Protein AF-A0A7S4VD48-F1 (afdb_monom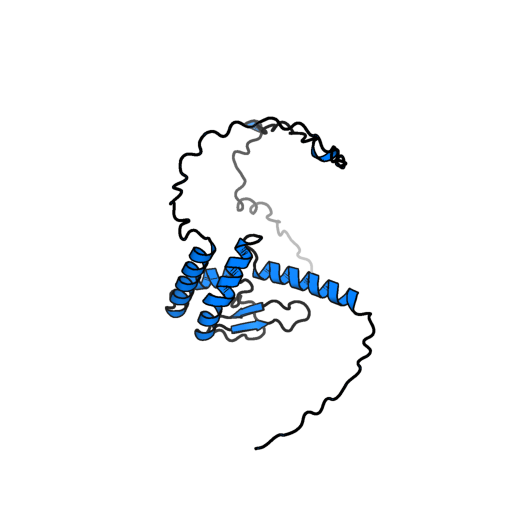er)

Structure (mmCIF, N/CA/C/O backbone):
data_AF-A0A7S4VD48-F1
#
_entry.id   AF-A0A7S4VD48-F1
#
loop_
_atom_site.group_PDB
_atom_site.id
_atom_site.type_symbol
_atom_site.label_atom_id
_atom_site.label_alt_id
_atom_site.label_comp_id
_atom_site.label_asym_id
_atom_site.label_entity_id
_atom_site.label_seq_id
_atom_site.pdbx_PDB_ins_code
_atom_site.Cartn_x
_atom_site.Cartn_y
_atom_site.Cartn_z
_atom_site.occupancy
_atom_site.B_iso_or_equiv
_atom_site.auth_seq_id
_atom_site.auth_comp_id
_atom_site.auth_asym_id
_atom_site.auth_atom_id
_atom_site.pdbx_PDB_model_num
ATOM 1 N N . MET A 1 1 ? -4.599 -50.769 7.761 1.00 50.59 1 MET A N 1
ATOM 2 C CA . MET A 1 1 ? -3.383 -51.479 7.324 1.00 50.59 1 MET A CA 1
ATOM 3 C C . MET A 1 1 ? -2.818 -50.750 6.126 1.00 50.59 1 MET A C 1
ATOM 5 O O . MET A 1 1 ? -3.464 -50.753 5.088 1.00 50.59 1 MET A O 1
ATOM 9 N N . SER A 1 2 ? -1.729 -50.017 6.352 1.00 61.91 2 SER A N 1
ATOM 10 C CA . SER A 1 2 ? -0.538 -49.921 5.498 1.00 61.91 2 SER A CA 1
ATOM 11 C C . SER A 1 2 ? 0.304 -48.762 6.023 1.00 61.91 2 SER A C 1
ATOM 13 O O . SER A 1 2 ? 0.138 -47.608 5.636 1.00 61.91 2 SER A O 1
ATOM 15 N N . GLU A 1 3 ? 1.134 -49.125 6.997 1.00 61.47 3 GLU A N 1
ATOM 16 C CA . GLU A 1 3 ? 2.333 -48.425 7.446 1.00 61.47 3 GLU A CA 1
ATOM 17 C C . GLU A 1 3 ? 3.337 -48.355 6.292 1.00 61.47 3 GLU A C 1
ATOM 19 O O . GLU A 1 3 ? 3.591 -49.383 5.665 1.00 61.47 3 GLU A O 1
ATOM 24 N N . VAL A 1 4 ? 3.939 -47.188 6.036 1.00 63.19 4 VAL A N 1
ATOM 25 C CA . VAL A 1 4 ? 5.219 -47.113 5.313 1.00 63.19 4 VAL A CA 1
ATOM 26 C C . VAL A 1 4 ? 6.062 -45.945 5.848 1.00 63.19 4 VAL A C 1
ATOM 28 O O . VAL A 1 4 ? 5.870 -44.791 5.478 1.00 63.19 4 VAL A O 1
ATOM 31 N N . SER A 1 5 ? 6.970 -46.317 6.749 1.00 66.75 5 SER A N 1
ATOM 32 C CA . SER A 1 5 ? 8.404 -45.988 6.779 1.00 66.75 5 SER A CA 1
ATOM 33 C C . SER A 1 5 ? 8.858 -44.524 6.788 1.00 66.75 5 SER A C 1
ATOM 35 O O . SER A 1 5 ? 9.031 -43.884 5.752 1.00 66.75 5 SER A O 1
ATOM 37 N N . GLU A 1 6 ? 9.219 -44.082 7.992 1.00 56.75 6 GLU A N 1
ATOM 38 C CA . GLU A 1 6 ? 10.157 -42.996 8.270 1.00 56.75 6 GLU A CA 1
ATOM 39 C C . GLU A 1 6 ? 11.574 -43.362 7.792 1.00 56.75 6 GLU A C 1
ATOM 41 O O . GLU A 1 6 ? 12.091 -44.440 8.086 1.00 56.75 6 GLU A O 1
ATOM 46 N N . ALA A 1 7 ? 12.220 -42.443 7.074 1.00 64.50 7 ALA A N 1
ATOM 47 C CA . ALA A 1 7 ? 13.654 -42.464 6.815 1.00 64.50 7 ALA A CA 1
ATOM 48 C C . ALA A 1 7 ? 14.222 -41.089 7.186 1.00 64.50 7 ALA A C 1
ATOM 50 O O . ALA A 1 7 ? 14.152 -40.136 6.408 1.00 64.50 7 ALA A O 1
ATOM 51 N N . GLU A 1 8 ? 14.757 -40.985 8.402 1.00 60.78 8 GLU A N 1
ATOM 52 C CA . GLU A 1 8 ? 15.534 -39.832 8.848 1.00 60.78 8 GLU A CA 1
ATOM 53 C C . GLU A 1 8 ? 16.942 -39.895 8.243 1.00 60.78 8 GLU A C 1
ATOM 55 O O . GLU A 1 8 ? 17.764 -40.738 8.603 1.00 60.78 8 GLU A O 1
ATOM 60 N N . VAL A 1 9 ? 17.238 -38.980 7.319 1.00 66.69 9 VAL A N 1
ATOM 61 C CA . VAL A 1 9 ? 18.605 -38.706 6.862 1.00 66.69 9 VAL A CA 1
ATOM 62 C C . VAL A 1 9 ? 19.098 -37.464 7.597 1.00 66.69 9 VAL A C 1
ATOM 64 O O . VAL A 1 9 ? 18.789 -36.328 7.240 1.00 66.69 9 VAL A O 1
ATOM 67 N N . SER A 1 10 ? 19.868 -37.715 8.653 1.00 56.53 10 SER A N 1
ATOM 68 C CA . SER A 1 10 ? 20.672 -36.734 9.380 1.00 56.53 10 SER A CA 1
ATOM 69 C C . SER A 1 10 ? 21.772 -36.186 8.462 1.00 56.53 10 SER A C 1
ATOM 71 O O . SER A 1 10 ? 22.761 -36.861 8.177 1.00 56.53 10 SER A O 1
ATOM 73 N N . SER A 1 11 ? 21.582 -34.961 7.966 1.00 66.56 11 SER A N 1
ATOM 74 C CA . SER A 1 11 ? 22.582 -34.216 7.197 1.00 66.56 11 SER A CA 1
ATOM 75 C C . SER A 1 11 ? 23.188 -33.127 8.076 1.00 66.56 11 SER A C 1
ATOM 77 O O . SER A 1 11 ? 22.637 -32.036 8.213 1.00 66.56 11 SER A O 1
ATOM 79 N N . VAL A 1 12 ? 24.350 -33.431 8.649 1.00 59.53 12 VAL A N 1
ATOM 80 C CA . VAL A 1 12 ? 25.233 -32.477 9.328 1.00 59.53 12 VAL A CA 1
ATOM 81 C C . VAL A 1 12 ? 25.722 -31.443 8.307 1.00 59.53 12 VAL A C 1
ATOM 83 O O . VAL A 1 12 ? 26.415 -31.792 7.354 1.00 59.53 12 VAL A O 1
ATOM 86 N N . GLN A 1 13 ? 25.354 -30.172 8.489 1.00 56.59 13 GLN A N 1
ATOM 87 C CA . GLN A 1 13 ? 25.915 -29.049 7.734 1.00 56.59 13 GLN A CA 1
ATOM 88 C C . GLN A 1 13 ? 26.682 -28.120 8.674 1.00 56.59 13 GLN A C 1
ATOM 90 O O . GLN A 1 13 ? 26.102 -27.335 9.419 1.00 56.59 13 GLN A O 1
ATOM 95 N N . ASP A 1 14 ? 28.005 -28.228 8.590 1.00 51.53 14 ASP A N 1
ATOM 96 C CA . ASP A 1 14 ? 28.978 -27.260 9.083 1.00 51.53 14 ASP A CA 1
ATOM 97 C C . ASP A 1 14 ? 28.864 -25.984 8.225 1.00 51.53 14 ASP A C 1
ATOM 99 O O . ASP A 1 14 ? 29.222 -25.985 7.043 1.00 51.53 14 ASP A O 1
ATOM 103 N N . SER A 1 15 ? 28.303 -24.899 8.773 1.00 55.69 15 SER A N 1
ATOM 104 C CA . SER A 1 15 ? 28.172 -23.617 8.067 1.00 55.69 15 SER A CA 1
ATOM 105 C C . SER A 1 15 ? 29.068 -22.556 8.697 1.00 55.69 15 SER A C 1
ATOM 107 O O . SER A 1 15 ? 28.753 -21.970 9.732 1.00 55.69 15 SER A O 1
ATOM 109 N N . SER A 1 16 ? 30.184 -22.299 8.023 1.00 49.72 16 SER A N 1
ATOM 110 C CA . SER A 1 16 ? 31.162 -21.254 8.311 1.00 49.72 16 SER A CA 1
ATOM 111 C C . SER A 1 16 ? 30.538 -19.850 8.362 1.00 49.72 16 SER A C 1
ATOM 113 O O . SER A 1 16 ? 30.078 -19.309 7.350 1.00 49.72 16 SER A O 1
ATOM 115 N N . ASP A 1 17 ? 30.592 -19.255 9.551 1.00 53.91 17 ASP A N 1
ATOM 116 C CA . ASP A 1 17 ? 30.110 -17.927 9.929 1.00 53.91 17 ASP A CA 1
ATOM 117 C C . ASP A 1 17 ? 31.028 -16.803 9.405 1.00 53.91 17 ASP A C 1
ATOM 119 O O . ASP A 1 17 ? 31.933 -16.317 10.078 1.00 53.91 17 ASP A O 1
ATOM 123 N N . THR A 1 18 ? 30.829 -16.405 8.145 1.00 51.56 18 THR A N 1
ATOM 124 C CA . THR A 1 18 ? 31.425 -15.178 7.563 1.00 51.56 18 THR A CA 1
ATOM 125 C C . THR A 1 18 ? 30.395 -14.321 6.805 1.00 51.56 18 THR A C 1
ATOM 127 O O . THR A 1 18 ? 30.735 -13.352 6.120 1.00 51.56 18 THR A O 1
ATOM 130 N N . GLY A 1 19 ? 29.100 -14.645 6.934 1.00 50.84 19 GLY A N 1
ATOM 131 C CA . GLY A 1 19 ? 28.002 -14.037 6.169 1.00 50.84 19 GLY A CA 1
ATOM 132 C C . GLY A 1 19 ? 27.475 -12.693 6.694 1.00 50.84 19 GLY A C 1
ATOM 133 O O . GLY A 1 19 ? 26.856 -11.940 5.931 1.00 50.84 19 GLY A O 1
ATOM 134 N N . GLY A 1 20 ? 27.748 -12.344 7.957 1.00 53.47 20 GLY A N 1
ATOM 135 C CA . GLY A 1 20 ? 27.044 -11.263 8.665 1.00 53.47 20 GLY A CA 1
ATOM 136 C C . GLY A 1 20 ? 27.120 -9.879 8.003 1.00 53.47 20 GLY A C 1
ATOM 137 O O . GLY A 1 20 ? 26.128 -9.151 7.942 1.00 53.47 20 GLY A O 1
ATOM 138 N N . VAL A 1 21 ? 28.262 -9.518 7.408 1.00 55.50 21 VAL A N 1
ATOM 139 C CA . VAL A 1 21 ? 28.476 -8.151 6.886 1.00 55.50 21 VAL A CA 1
ATOM 140 C C . VAL A 1 21 ? 27.761 -7.907 5.546 1.00 55.50 21 VAL A C 1
ATOM 142 O O . VAL A 1 21 ? 27.268 -6.804 5.281 1.00 55.50 21 VAL A O 1
ATOM 145 N N . LYS A 1 22 ? 27.651 -8.926 4.679 1.00 57.94 22 LYS A N 1
ATOM 146 C CA . LYS A 1 22 ? 26.904 -8.805 3.408 1.00 57.94 22 LYS A CA 1
ATOM 147 C C . LYS A 1 22 ? 25.394 -8.827 3.638 1.00 57.94 22 LYS A C 1
ATOM 149 O O . LYS A 1 22 ? 24.654 -8.201 2.875 1.00 57.94 22 LYS A O 1
ATOM 154 N N . GLU A 1 23 ? 24.936 -9.510 4.676 1.00 60.88 23 GLU A N 1
ATOM 155 C CA . GLU A 1 23 ? 23.521 -9.606 5.019 1.00 60.88 23 GLU A CA 1
ATOM 156 C C . GLU A 1 23 ? 22.986 -8.307 5.641 1.00 60.88 23 GLU A C 1
ATOM 158 O O . GLU A 1 23 ? 21.911 -7.828 5.266 1.00 60.88 23 GLU A O 1
ATOM 163 N N . GLU A 1 24 ? 23.782 -7.627 6.469 1.00 63.91 24 GLU A N 1
ATOM 164 C CA . GLU A 1 24 ? 23.387 -6.349 7.070 1.00 63.91 24 GLU A CA 1
ATOM 165 C C . GLU A 1 24 ? 23.169 -5.233 6.024 1.00 63.91 24 GLU A C 1
ATOM 167 O O . GLU A 1 24 ? 22.218 -4.449 6.108 1.00 63.91 24 GLU A O 1
ATOM 172 N N . ARG A 1 25 ? 23.990 -5.184 4.964 1.00 65.94 25 ARG A N 1
ATOM 173 C CA . ARG A 1 25 ? 23.794 -4.230 3.851 1.00 65.94 25 ARG A CA 1
ATOM 174 C C . ARG A 1 25 ? 22.516 -4.523 3.058 1.00 65.94 25 ARG A C 1
ATOM 176 O O . ARG A 1 25 ? 21.799 -3.593 2.681 1.00 65.94 25 ARG A O 1
ATOM 183 N N . LYS A 1 26 ? 22.192 -5.803 2.842 1.00 64.62 26 LYS A N 1
ATOM 184 C CA . LYS A 1 26 ? 20.954 -6.224 2.162 1.00 64.62 26 LYS A CA 1
ATOM 185 C C . LYS A 1 26 ? 19.712 -5.877 2.987 1.00 64.62 26 LYS A C 1
ATOM 187 O O . LYS A 1 26 ? 18.725 -5.400 2.425 1.00 64.62 26 LYS A O 1
ATOM 192 N N . THR A 1 27 ? 19.757 -6.042 4.311 1.00 66.56 27 THR A N 1
ATOM 193 C CA . THR A 1 27 ? 18.614 -5.721 5.185 1.00 66.56 27 THR A CA 1
ATOM 194 C C . THR A 1 27 ? 18.355 -4.218 5.293 1.00 66.56 27 THR A C 1
ATOM 196 O O . THR A 1 27 ? 17.194 -3.808 5.242 1.00 66.56 27 THR A O 1
ATOM 199 N N . LYS A 1 28 ? 19.396 -3.373 5.364 1.00 72.31 28 LYS A N 1
ATOM 200 C CA . LYS A 1 28 ? 19.244 -1.902 5.331 1.00 72.31 28 LYS A CA 1
ATOM 201 C C . LYS A 1 28 ? 18.586 -1.436 4.030 1.00 72.31 28 LYS A C 1
ATOM 203 O O . LYS A 1 28 ? 17.634 -0.657 4.068 1.00 72.31 28 LYS A O 1
ATOM 208 N N . LYS A 1 29 ? 19.019 -1.984 2.891 1.00 63.97 29 LYS A N 1
ATOM 209 C CA . LYS A 1 29 ? 18.430 -1.683 1.578 1.00 63.97 29 LYS A CA 1
ATOM 210 C C . LYS A 1 29 ? 16.975 -2.152 1.467 1.00 63.97 29 LYS A C 1
ATOM 212 O O . LYS A 1 29 ? 16.131 -1.402 0.987 1.00 63.97 29 LYS A O 1
ATOM 217 N N . ARG A 1 30 ? 16.655 -3.346 1.977 1.00 62.25 30 ARG A N 1
ATOM 218 C CA . ARG A 1 30 ? 15.275 -3.856 2.037 1.00 62.25 30 ARG A CA 1
ATOM 219 C C . ARG A 1 30 ? 14.368 -2.952 2.873 1.00 62.25 30 ARG A C 1
ATOM 221 O O . ARG A 1 30 ? 13.293 -2.595 2.409 1.00 62.25 30 ARG A O 1
ATOM 228 N N . LYS A 1 31 ? 14.821 -2.521 4.055 1.00 67.25 31 LYS A N 1
ATOM 229 C CA . LYS A 1 31 ? 14.077 -1.579 4.912 1.00 67.25 31 LYS A CA 1
ATOM 230 C C . LYS A 1 31 ? 13.838 -0.238 4.213 1.00 67.25 31 LYS A C 1
ATOM 232 O O . LYS A 1 31 ? 12.749 0.319 4.331 1.00 67.25 31 LYS A O 1
ATOM 237 N N . TRP A 1 32 ? 14.816 0.263 3.457 1.00 70.06 32 TRP A N 1
ATOM 238 C CA . TRP A 1 32 ? 14.659 1.483 2.661 1.00 70.06 32 TRP A CA 1
ATOM 239 C C . TRP A 1 32 ? 13.631 1.317 1.528 1.00 70.06 32 TRP A C 1
ATOM 241 O O . TRP A 1 32 ? 12.748 2.160 1.381 1.00 70.06 32 TRP A O 1
ATOM 251 N N . LEU A 1 33 ? 13.658 0.201 0.794 1.00 56.12 33 LEU A N 1
ATOM 252 C CA . LEU A 1 33 ? 12.674 -0.100 -0.257 1.00 56.12 33 LEU A CA 1
ATOM 253 C C . LEU A 1 33 ? 11.263 -0.322 0.306 1.00 56.12 33 LEU A C 1
ATOM 255 O O . LEU A 1 33 ? 10.289 0.196 -0.234 1.00 56.12 33 LEU A O 1
ATOM 259 N N . GLU A 1 34 ? 11.135 -1.015 1.437 1.00 62.97 34 GLU A N 1
ATOM 260 C CA . GLU A 1 34 ? 9.858 -1.138 2.150 1.00 62.97 34 GLU A CA 1
ATOM 261 C C . GLU A 1 34 ? 9.351 0.236 2.606 1.00 62.97 34 GLU A C 1
ATOM 263 O O . GLU A 1 34 ? 8.147 0.493 2.572 1.00 62.97 34 GLU A O 1
ATOM 268 N N . SER A 1 35 ? 10.252 1.157 2.969 1.00 63.41 35 SER A N 1
ATOM 269 C CA . SER A 1 35 ? 9.888 2.541 3.283 1.00 63.41 35 SER A CA 1
ATOM 270 C C . SER A 1 35 ? 9.358 3.302 2.062 1.00 63.41 35 SER A C 1
ATOM 272 O O . SER A 1 35 ? 8.397 4.052 2.211 1.00 63.41 35 SER A O 1
ATOM 274 N N . GLN A 1 36 ? 9.906 3.047 0.867 1.00 60.19 36 GLN A N 1
ATOM 275 C CA . GLN A 1 36 ? 9.453 3.642 -0.396 1.00 60.19 36 GLN A CA 1
ATOM 276 C C . GLN A 1 36 ? 8.062 3.149 -0.804 1.00 60.19 36 GLN A C 1
ATOM 278 O O . GLN A 1 36 ? 7.194 3.962 -1.116 1.00 60.19 36 GLN A O 1
ATOM 283 N N . VAL A 1 37 ? 7.809 1.839 -0.704 1.00 61.00 37 VAL A N 1
ATOM 284 C CA . VAL A 1 37 ? 6.496 1.223 -1.010 1.00 61.00 37 VAL A CA 1
ATOM 285 C C . VAL A 1 37 ? 5.375 1.800 -0.136 1.00 61.00 37 VAL A C 1
ATOM 287 O O . VAL A 1 37 ? 4.194 1.740 -0.472 1.00 61.00 37 VAL A O 1
ATOM 290 N N . THR A 1 38 ? 5.751 2.367 1.005 1.00 66.25 38 THR A N 1
ATOM 291 C CA . THR A 1 38 ? 4.854 2.835 2.057 1.00 66.25 38 THR A CA 1
ATOM 292 C C . THR A 1 38 ? 5.036 4.323 2.357 1.00 66.25 38 THR A C 1
ATOM 294 O O . THR A 1 38 ? 4.595 4.817 3.405 1.00 66.25 38 THR A O 1
ATOM 297 N N . ALA A 1 39 ? 5.709 5.038 1.453 1.00 69.94 39 ALA A N 1
ATOM 298 C CA . ALA A 1 39 ? 5.921 6.469 1.546 1.00 69.94 39 ALA A CA 1
ATOM 299 C C . ALA A 1 39 ? 4.565 7.191 1.494 1.00 69.94 39 ALA A C 1
ATOM 301 O O . ALA A 1 39 ? 3.703 6.881 0.673 1.00 69.94 39 ALA A O 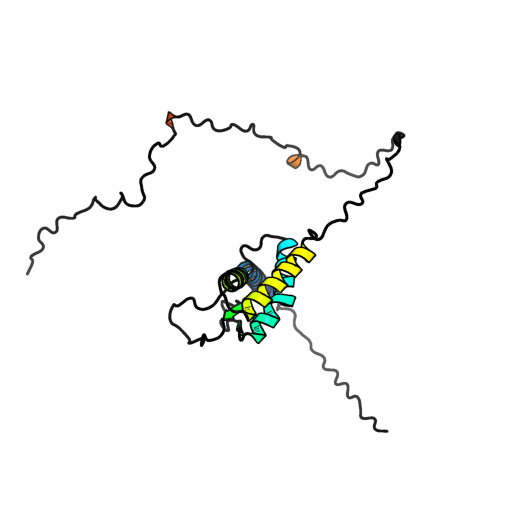1
ATOM 302 N N . GLY A 1 40 ? 4.357 8.136 2.413 1.00 67.38 40 GLY A N 1
ATOM 303 C CA . GLY A 1 40 ? 3.110 8.902 2.516 1.00 67.38 40 GLY A CA 1
ATOM 304 C C . GLY A 1 40 ? 1.990 8.245 3.332 1.00 67.38 40 GLY A C 1
ATOM 305 O O . GLY A 1 40 ? 0.943 8.859 3.492 1.00 67.38 40 GLY A O 1
ATOM 306 N N . CYS A 1 41 ? 2.200 7.053 3.901 1.00 62.56 41 CYS A N 1
ATOM 307 C CA . CYS A 1 41 ? 1.199 6.349 4.718 1.00 62.56 41 CYS A CA 1
ATOM 308 C C . CYS A 1 41 ? 1.299 6.654 6.236 1.00 62.56 41 CYS A C 1
ATOM 310 O O . CYS A 1 41 ? 0.852 5.882 7.085 1.00 62.56 41 CYS A O 1
ATOM 312 N N . GLY A 1 42 ? 1.940 7.770 6.596 1.00 68.06 42 GLY A N 1
ATOM 313 C CA . GLY A 1 42 ? 2.289 8.100 7.979 1.00 68.06 42 GLY A CA 1
ATOM 314 C C . GLY A 1 42 ? 3.355 7.168 8.574 1.00 68.06 42 GLY A C 1
ATOM 315 O O . GLY A 1 42 ? 3.965 6.347 7.886 1.00 68.06 42 GLY A O 1
ATOM 316 N N . TYR A 1 43 ? 3.596 7.297 9.878 1.00 77.25 43 TYR A N 1
ATOM 317 C CA . TYR A 1 43 ? 4.599 6.512 10.604 1.00 77.25 43 TYR A CA 1
ATOM 318 C C . TYR A 1 43 ? 3.956 5.675 11.723 1.00 77.25 43 TYR A C 1
ATOM 320 O O . TYR A 1 43 ? 2.865 5.968 12.213 1.00 77.25 43 TYR A O 1
ATOM 328 N N . GLY A 1 44 ? 4.635 4.604 12.144 1.00 85.56 44 GLY A N 1
ATOM 329 C CA . GLY A 1 44 ? 4.260 3.828 13.330 1.00 85.56 44 GLY A CA 1
ATOM 330 C C . GLY A 1 44 ? 3.069 2.876 13.149 1.00 85.56 44 GLY A C 1
ATOM 331 O O . GLY A 1 44 ? 2.969 2.155 12.156 1.00 85.56 44 GLY A O 1
ATOM 332 N N . LYS A 1 45 ? 2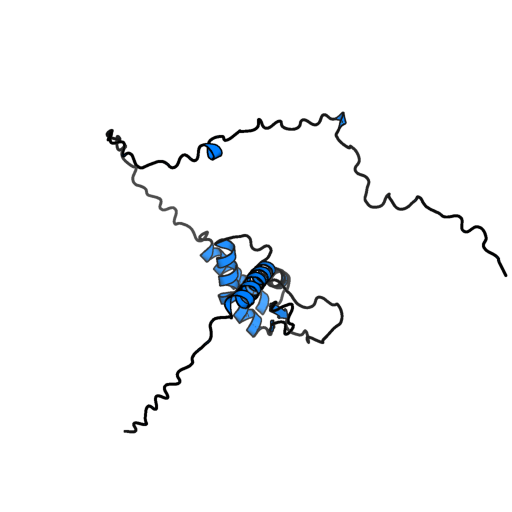.191 2.812 14.162 1.00 84.62 45 LYS A N 1
ATOM 333 C CA . LYS A 1 45 ? 1.083 1.837 14.240 1.00 84.62 45 LYS A CA 1
ATOM 334 C C . LYS A 1 45 ? 0.008 2.061 13.170 1.00 84.62 45 LYS A C 1
ATOM 336 O O . LYS A 1 45 ? -0.547 1.085 12.681 1.00 84.62 45 LYS A O 1
ATOM 341 N N . ALA A 1 46 ? -0.250 3.312 12.784 1.00 82.06 46 ALA A N 1
ATOM 342 C CA . ALA A 1 46 ? -1.239 3.649 11.757 1.00 82.06 46 ALA A CA 1
ATOM 343 C C . ALA A 1 46 ? -0.863 3.045 10.395 1.00 82.06 46 ALA A C 1
ATOM 345 O O . ALA A 1 46 ? -1.647 2.312 9.803 1.00 82.06 46 ALA A O 1
ATOM 346 N N . LYS A 1 47 ? 0.391 3.238 9.972 1.00 86.12 47 LYS A N 1
ATOM 347 C CA . LYS A 1 47 ? 0.946 2.643 8.752 1.00 86.12 47 LYS A CA 1
ATOM 348 C C . LYS A 1 47 ? 0.857 1.118 8.739 1.00 86.12 47 LYS A C 1
ATOM 350 O O . LYS A 1 47 ? 0.494 0.533 7.726 1.00 86.12 47 LYS A O 1
ATOM 355 N N . LYS A 1 48 ? 1.161 0.463 9.866 1.00 88.44 48 LYS A N 1
ATOM 356 C CA . LYS A 1 48 ? 1.040 -1.000 9.979 1.00 88.44 48 LYS A CA 1
ATOM 357 C C . LYS A 1 48 ? -0.400 -1.474 9.775 1.00 88.44 48 LYS A C 1
ATOM 359 O O . LYS A 1 48 ? -0.591 -2.477 9.106 1.00 88.44 48 LYS A O 1
ATOM 364 N N . ARG A 1 49 ? -1.388 -0.748 10.310 1.00 88.19 49 ARG A N 1
ATOM 365 C CA . ARG A 1 49 ? -2.817 -1.057 10.121 1.00 88.19 49 ARG A CA 1
ATOM 366 C C . ARG A 1 49 ? -3.239 -0.891 8.669 1.00 88.19 49 ARG A C 1
ATOM 368 O O . ARG A 1 49 ? -3.865 -1.791 8.131 1.00 88.19 49 ARG A O 1
ATOM 375 N N . VAL A 1 50 ? -2.834 0.212 8.036 1.00 88.31 50 VAL A N 1
ATOM 376 C CA . VAL A 1 50 ? -3.123 0.450 6.617 1.00 88.31 50 VAL A CA 1
ATOM 377 C C . VAL A 1 50 ? -2.543 -0.653 5.745 1.00 88.31 50 VAL A C 1
ATOM 379 O O . VAL A 1 50 ? -3.242 -1.216 4.911 1.00 88.31 50 VAL A O 1
ATOM 382 N N . LEU A 1 51 ? -1.279 -1.007 5.970 1.00 90.75 51 LEU A N 1
ATOM 383 C CA . LEU A 1 51 ? -0.640 -2.071 5.207 1.00 90.75 51 LEU A CA 1
ATOM 384 C C . LEU A 1 51 ? -1.274 -3.426 5.470 1.00 90.75 51 LEU A C 1
ATOM 386 O O . LEU A 1 51 ? -1.451 -4.191 4.533 1.00 90.75 51 LEU A O 1
ATOM 390 N N . HIS A 1 52 ? -1.619 -3.717 6.722 1.00 91.38 52 HIS A N 1
ATOM 391 C CA . HIS A 1 52 ? -2.328 -4.938 7.064 1.00 91.38 52 HIS A CA 1
ATOM 392 C C . HIS A 1 52 ? -3.646 -5.028 6.290 1.00 91.38 52 HIS A C 1
ATOM 394 O O . HIS A 1 52 ? -3.809 -5.965 5.523 1.00 91.38 52 HIS A O 1
ATOM 400 N N . ALA A 1 53 ? -4.510 -4.012 6.393 1.00 92.25 53 ALA A N 1
ATOM 401 C CA . ALA A 1 53 ? -5.782 -3.951 5.673 1.00 92.25 53 ALA A CA 1
ATOM 402 C C . ALA A 1 53 ? -5.606 -4.039 4.147 1.00 92.25 53 ALA A C 1
ATOM 404 O O . ALA A 1 53 ? -6.369 -4.723 3.468 1.00 92.25 53 ALA A O 1
ATOM 405 N N . PHE A 1 54 ? -4.574 -3.391 3.601 1.00 93.94 54 PHE A N 1
ATOM 406 C CA . PHE A 1 54 ? -4.242 -3.493 2.183 1.00 93.94 54 PHE A CA 1
ATOM 407 C C . PHE A 1 54 ? -3.929 -4.939 1.778 1.00 93.94 54 PHE A C 1
ATOM 409 O O . PHE A 1 54 ? -4.494 -5.435 0.809 1.00 93.94 54 PHE A O 1
ATOM 416 N N . TRP A 1 55 ? -3.053 -5.631 2.510 1.00 94.06 55 TRP A N 1
ATOM 417 C CA . TRP A 1 55 ? -2.650 -6.995 2.156 1.00 94.06 55 TRP A CA 1
ATOM 418 C C . TRP A 1 55 ? -3.724 -8.043 2.449 1.00 94.06 55 TRP A C 1
ATOM 420 O O . TRP A 1 55 ? -3.780 -9.038 1.734 1.00 94.06 55 TRP A O 1
ATOM 430 N N . THR A 1 56 ? -4.556 -7.847 3.474 1.00 93.94 56 THR A N 1
ATOM 431 C CA . THR A 1 56 ? -5.582 -8.825 3.860 1.00 93.94 56 THR A CA 1
ATOM 432 C C . THR A 1 56 ? -6.889 -8.655 3.097 1.00 93.94 56 THR A C 1
ATOM 434 O O . THR A 1 56 ? -7.479 -9.658 2.716 1.00 93.94 56 THR A O 1
ATOM 437 N N . GLN A 1 57 ? -7.340 -7.418 2.866 1.00 94.31 57 GLN A N 1
ATOM 438 C CA . GLN A 1 57 ? -8.654 -7.146 2.270 1.00 94.31 57 GLN A CA 1
ATOM 439 C C . GLN A 1 57 ? -8.555 -6.678 0.819 1.00 94.31 57 GLN A C 1
ATOM 441 O O . GLN A 1 57 ? -9.250 -7.204 -0.049 1.00 94.31 57 GLN A O 1
ATOM 446 N N . LEU A 1 58 ? -7.698 -5.687 0.541 1.00 93.56 58 LEU A N 1
ATOM 447 C CA . LEU A 1 58 ? -7.665 -5.052 -0.779 1.00 93.56 58 LEU A CA 1
ATOM 448 C C . LEU A 1 58 ? -6.964 -5.937 -1.816 1.00 93.56 58 LEU A C 1
ATOM 450 O O . LEU A 1 58 ? -7.471 -6.131 -2.918 1.00 93.56 58 LEU A O 1
ATOM 454 N N . TRP A 1 59 ? -5.804 -6.491 -1.463 1.00 94.94 59 TRP A N 1
ATOM 455 C CA . TRP A 1 59 ? -4.950 -7.211 -2.403 1.00 94.94 59 TRP A CA 1
ATOM 456 C C . TRP A 1 59 ? -5.607 -8.455 -3.028 1.00 94.94 59 TRP A C 1
ATOM 458 O O . TRP A 1 59 ? -5.579 -8.547 -4.253 1.00 94.94 59 TRP A O 1
ATOM 468 N N . PRO A 1 60 ? -6.254 -9.367 -2.273 1.00 96.38 60 PRO A N 1
ATOM 469 C CA . PRO A 1 60 ? -6.880 -10.553 -2.866 1.00 96.38 60 PRO A CA 1
ATOM 470 C C . PRO A 1 60 ? -7.970 -10.215 -3.893 1.00 96.38 60 PRO A C 1
ATOM 472 O O . PRO A 1 60 ? -8.127 -10.916 -4.888 1.00 96.38 60 PRO A O 1
ATOM 475 N N . ARG A 1 61 ? -8.696 -9.111 -3.676 1.00 94.88 61 ARG A N 1
ATOM 476 C CA . ARG A 1 61 ? -9.741 -8.623 -4.589 1.00 94.88 61 ARG A CA 1
ATOM 477 C C . ARG A 1 61 ? -9.159 -7.969 -5.843 1.00 94.88 61 ARG A C 1
ATOM 479 O O . ARG A 1 61 ? -9.709 -8.099 -6.930 1.00 94.88 61 ARG A O 1
ATOM 486 N N . LEU A 1 62 ? -8.029 -7.274 -5.710 1.00 93.81 62 LEU A N 1
ATOM 487 C CA . LEU A 1 62 ? -7.307 -6.750 -6.871 1.00 93.81 62 LEU A CA 1
ATOM 488 C C . LEU A 1 62 ? -6.714 -7.889 -7.705 1.00 93.81 62 LEU A C 1
ATOM 490 O O . LEU A 1 62 ? -6.781 -7.857 -8.932 1.00 93.81 62 LEU A O 1
ATOM 494 N N . GLU A 1 63 ? -6.174 -8.916 -7.053 1.00 95.00 63 GLU A N 1
ATOM 495 C CA . GLU A 1 63 ? -5.627 -10.099 -7.717 1.00 95.00 63 GLU A CA 1
ATOM 496 C C . GLU A 1 63 ? -6.707 -10.859 -8.502 1.00 95.00 63 GLU A C 1
ATOM 498 O O . GLU A 1 63 ? -6.477 -11.210 -9.660 1.00 95.00 63 GLU A O 1
ATOM 503 N N . SER A 1 64 ? -7.918 -11.011 -7.950 1.00 94.81 64 SER A N 1
ATOM 504 C CA . SER A 1 64 ? -9.051 -11.585 -8.694 1.00 94.81 64 SER A CA 1
ATOM 505 C C . SER A 1 64 ? -9.512 -10.708 -9.862 1.00 94.81 64 SER A C 1
ATOM 507 O O . SER A 1 64 ? -9.969 -11.235 -10.874 1.00 94.81 64 SER A O 1
ATOM 509 N N . ALA A 1 65 ? -9.337 -9.386 -9.771 1.00 92.75 65 ALA A N 1
ATOM 510 C CA . ALA A 1 65 ? -9.572 -8.446 -10.868 1.00 92.75 65 ALA A CA 1
ATOM 511 C C . ALA A 1 65 ? -8.446 -8.431 -11.927 1.00 92.75 65 ALA A C 1
ATOM 513 O O . ALA A 1 65 ? -8.498 -7.645 -12.874 1.00 92.75 65 ALA A O 1
ATOM 514 N N . GLY A 1 66 ? -7.424 -9.283 -11.792 1.00 94.00 66 GLY A N 1
ATOM 515 C CA . GLY A 1 66 ? -6.331 -9.415 -12.756 1.00 94.00 66 GLY A CA 1
ATOM 516 C C . GLY A 1 66 ? -5.148 -8.477 -12.513 1.00 94.00 66 GLY A C 1
ATOM 517 O O . GLY A 1 66 ? -4.301 -8.317 -13.396 1.00 94.00 66 GLY A O 1
ATOM 518 N N . TRP A 1 67 ? -5.056 -7.856 -11.335 1.00 94.50 67 TRP A N 1
ATOM 519 C CA . TRP A 1 67 ? -3.841 -7.151 -10.937 1.00 94.50 67 TRP A CA 1
ATOM 520 C C . TRP A 1 67 ? -2.714 -8.144 -10.669 1.00 94.50 67 TRP A C 1
ATOM 522 O O . TRP A 1 67 ? -2.912 -9.196 -10.065 1.00 94.50 67 TRP A O 1
ATOM 532 N N . THR A 1 68 ? -1.496 -7.784 -11.068 1.00 94.38 68 THR A N 1
ATOM 533 C CA . THR A 1 68 ? -0.321 -8.636 -10.858 1.00 94.38 68 THR A CA 1
ATOM 534 C C . THR A 1 68 ? 0.756 -7.920 -10.054 1.00 94.38 68 THR A C 1
ATOM 536 O O . THR A 1 68 ? 0.996 -6.716 -10.189 1.00 94.38 68 THR A O 1
ATOM 539 N N . LYS A 1 69 ? 1.419 -8.681 -9.178 1.00 93.44 69 LYS A N 1
ATOM 540 C CA . LYS A 1 69 ? 2.540 -8.219 -8.356 1.00 93.44 69 LYS A CA 1
ATOM 541 C C . LYS A 1 69 ? 3.840 -8.758 -8.926 1.00 93.44 69 LYS A C 1
ATOM 543 O O . LYS A 1 69 ? 4.120 -9.951 -8.830 1.00 93.44 69 LYS A O 1
ATOM 548 N N . VAL A 1 70 ? 4.664 -7.873 -9.472 1.00 91.31 70 VAL A N 1
ATOM 549 C CA . VAL A 1 70 ? 5.945 -8.236 -10.085 1.00 91.31 70 VAL A CA 1
ATOM 550 C C . VAL A 1 70 ? 7.081 -7.805 -9.164 1.00 91.31 70 VAL A C 1
ATOM 552 O O . VAL A 1 70 ? 7.173 -6.643 -8.771 1.00 91.31 70 VAL A O 1
ATOM 555 N N . LYS A 1 71 ? 7.963 -8.741 -8.805 1.00 88.38 71 LYS A N 1
ATOM 556 C CA . LYS A 1 71 ? 9.213 -8.422 -8.100 1.00 88.38 71 LYS A CA 1
ATOM 557 C C . LYS A 1 71 ? 10.289 -8.101 -9.134 1.00 88.38 71 LYS A C 1
ATOM 559 O O . LYS A 1 71 ? 10.512 -8.907 -10.038 1.00 88.38 71 LYS A O 1
ATOM 564 N N . GLY A 1 72 ? 10.947 -6.949 -9.004 1.00 83.56 72 GLY A N 1
ATOM 565 C CA . GLY A 1 72 ? 12.098 -6.608 -9.842 1.00 83.56 72 GLY A CA 1
ATOM 566 C C . GLY A 1 72 ? 13.187 -7.681 -9.737 1.00 83.56 72 GLY A C 1
ATOM 567 O O . GLY A 1 72 ? 13.527 -8.120 -8.638 1.00 83.56 72 GLY A O 1
ATOM 568 N N . LYS A 1 73 ? 13.691 -8.153 -10.886 1.00 73.69 73 LYS A N 1
ATOM 569 C CA . LYS A 1 73 ? 14.723 -9.206 -10.960 1.00 73.69 73 LYS A CA 1
ATOM 570 C C . LYS A 1 73 ? 16.144 -8.647 -10.784 1.00 73.69 73 LYS A C 1
ATOM 572 O O . LYS A 1 73 ? 17.080 -9.414 -10.574 1.00 73.69 73 LYS A O 1
ATOM 577 N N . ASP A 1 74 ? 16.304 -7.329 -10.850 1.00 69.00 74 ASP A N 1
ATOM 578 C CA . ASP A 1 74 ? 17.615 -6.692 -10.917 1.00 69.00 74 ASP A CA 1
ATOM 579 C C . ASP A 1 74 ? 18.242 -6.492 -9.529 1.00 69.00 74 ASP A C 1
ATOM 581 O O . ASP A 1 74 ? 17.564 -6.179 -8.548 1.00 69.00 74 ASP A O 1
ATOM 585 N N . GLN A 1 75 ? 19.576 -6.628 -9.458 1.00 50.88 75 GLN A N 1
ATOM 586 C CA . GLN A 1 75 ? 20.401 -6.475 -8.243 1.00 50.88 75 GLN A CA 1
ATOM 587 C C . GLN A 1 75 ? 20.174 -5.150 -7.499 1.00 50.88 75 GLN A C 1
ATOM 589 O O . GLN A 1 75 ? 20.497 -5.037 -6.308 1.00 50.88 75 GLN A O 1
ATOM 594 N N . GLN A 1 76 ? 19.643 -4.137 -8.190 1.00 50.31 76 GLN A N 1
ATOM 595 C CA . GLN A 1 76 ? 19.377 -2.848 -7.584 1.00 50.31 76 GLN A CA 1
ATOM 596 C C . GLN A 1 76 ? 17.984 -2.674 -6.996 1.00 50.31 76 GLN A C 1
ATOM 598 O O . GLN A 1 76 ? 17.913 -1.958 -6.003 1.00 50.31 76 GLN A O 1
ATOM 603 N N . ASP A 1 77 ? 16.958 -3.408 -7.413 1.00 59.50 77 ASP A N 1
ATOM 604 C CA . ASP A 1 77 ? 15.607 -3.142 -6.929 1.00 59.50 77 ASP A CA 1
ATOM 605 C C . ASP A 1 77 ? 14.797 -4.427 -6.785 1.00 59.50 77 ASP A C 1
ATOM 607 O O . ASP A 1 77 ? 13.975 -4.782 -7.624 1.00 59.50 77 ASP A O 1
ATOM 611 N N . GLY A 1 78 ? 14.905 -5.047 -5.605 1.00 68.44 78 GLY A N 1
ATOM 612 C CA . GLY A 1 78 ? 13.852 -5.915 -5.058 1.00 68.44 78 GLY A CA 1
ATOM 613 C C . GLY A 1 78 ? 12.551 -5.152 -4.757 1.00 68.44 78 GLY A C 1
ATOM 614 O O . GLY A 1 78 ? 11.791 -5.537 -3.866 1.00 68.44 78 GLY A O 1
ATOM 615 N N . ALA A 1 79 ? 12.323 -4.035 -5.450 1.00 77.50 79 ALA A N 1
ATOM 616 C CA . ALA A 1 79 ? 11.105 -3.271 -5.409 1.00 77.50 79 ALA A CA 1
ATOM 617 C C . ALA A 1 79 ? 9.967 -4.134 -5.956 1.00 77.50 79 ALA A C 1
ATOM 619 O O . ALA A 1 79 ? 10.110 -4.913 -6.904 1.00 77.50 79 ALA A O 1
ATOM 620 N N . THR A 1 80 ? 8.829 -4.017 -5.290 1.00 87.12 80 THR A N 1
ATOM 621 C CA . THR A 1 80 ? 7.589 -4.639 -5.727 1.00 87.12 80 THR A CA 1
ATOM 622 C C . THR A 1 80 ? 6.853 -3.631 -6.593 1.00 87.12 80 THR A C 1
ATOM 624 O O . THR A 1 80 ? 6.596 -2.517 -6.141 1.00 87.12 80 THR A O 1
ATOM 627 N N . TYR A 1 81 ? 6.505 -4.035 -7.808 1.00 89.81 81 TYR A N 1
ATOM 628 C CA . TYR A 1 81 ? 5.668 -3.261 -8.711 1.00 89.81 81 TYR A CA 1
ATOM 629 C C . TYR A 1 81 ? 4.276 -3.883 -8.777 1.00 89.81 81 TYR A C 1
ATOM 631 O O . TYR A 1 81 ? 4.130 -5.109 -8.781 1.00 89.81 81 TYR A O 1
ATOM 639 N N . PHE A 1 82 ? 3.266 -3.027 -8.842 1.00 93.19 82 PHE A N 1
ATOM 640 C CA . PHE A 1 82 ? 1.873 -3.407 -9.021 1.00 93.19 82 PHE A CA 1
ATOM 641 C C . PHE A 1 82 ? 1.438 -3.010 -10.426 1.00 93.19 82 PHE A C 1
ATOM 643 O O . PHE A 1 82 ? 1.586 -1.848 -10.820 1.00 93.19 82 PHE A O 1
ATOM 650 N N . VAL A 1 83 ? 0.940 -3.982 -11.181 1.00 92.81 83 VAL A N 1
ATOM 651 C CA . VAL A 1 83 ? 0.551 -3.813 -12.580 1.00 92.81 83 VAL A CA 1
ATOM 652 C C . VAL A 1 83 ? -0.961 -4.022 -12.678 1.00 92.81 83 VAL A C 1
ATOM 654 O O . VAL A 1 83 ? -1.437 -5.083 -12.262 1.00 92.81 83 VAL A O 1
ATOM 657 N N . PRO A 1 84 ? -1.716 -3.029 -13.180 1.00 92.38 84 PRO A N 1
ATOM 658 C CA . PRO A 1 84 ? -3.157 -3.157 -13.351 1.00 92.38 84 PRO A CA 1
ATOM 659 C C . PRO A 1 84 ? -3.494 -4.137 -14.489 1.00 92.38 84 PRO A C 1
ATOM 661 O O . PRO A 1 84 ? -2.646 -4.407 -15.353 1.00 92.38 84 PRO A O 1
ATOM 664 N N . PRO A 1 85 ? -4.728 -4.664 -14.520 1.00 91.94 85 PRO A N 1
ATOM 665 C CA . PRO A 1 85 ? -5.167 -5.578 -15.564 1.00 91.94 85 PRO A CA 1
ATOM 666 C C . PRO A 1 85 ? -5.085 -4.921 -16.948 1.00 91.94 85 PRO A C 1
ATOM 668 O O . PRO A 1 85 ? -5.264 -3.713 -17.106 1.00 91.94 85 PRO A O 1
ATOM 671 N N . GLY A 1 86 ? -4.793 -5.729 -17.967 1.00 87.94 86 GLY A N 1
ATOM 672 C CA . GLY A 1 86 ? -4.710 -5.282 -19.363 1.00 87.94 86 GLY A CA 1
ATOM 673 C C . GLY A 1 86 ? -3.372 -4.657 -19.775 1.00 87.94 86 GLY A C 1
ATOM 674 O O . GLY A 1 86 ? -3.164 -4.402 -20.961 1.00 87.94 86 GLY A O 1
ATOM 675 N N . ILE A 1 87 ? -2.433 -4.458 -18.844 1.00 86.44 87 ILE A N 1
ATOM 676 C CA . ILE A 1 87 ? -1.101 -3.935 -19.164 1.00 86.44 87 ILE A CA 1
ATOM 677 C C . ILE A 1 87 ? -0.100 -5.079 -19.314 1.00 86.44 87 ILE A C 1
ATOM 679 O O . ILE A 1 87 ? 0.300 -5.730 -18.350 1.00 86.44 87 ILE A O 1
ATOM 683 N N . VAL A 1 88 ? 0.360 -5.295 -20.546 1.00 80.25 88 VAL A N 1
ATOM 684 C CA . VAL A 1 88 ? 1.468 -6.214 -20.824 1.00 80.25 88 VAL A CA 1
ATOM 685 C C . VAL A 1 88 ? 2.778 -5.513 -20.483 1.00 80.25 88 VAL A C 1
ATOM 687 O O . VAL A 1 88 ? 3.157 -4.542 -21.139 1.00 80.25 88 VAL A O 1
ATOM 690 N N . VAL A 1 89 ? 3.495 -6.023 -19.478 1.00 75.19 89 VAL A N 1
ATOM 691 C CA . VAL A 1 89 ? 4.821 -5.526 -19.078 1.00 75.19 89 VAL A CA 1
ATOM 692 C C . VAL A 1 89 ? 5.833 -5.829 -20.187 1.00 75.19 89 VAL A C 1
ATOM 694 O O . VAL A 1 89 ? 6.547 -6.831 -20.161 1.00 75.19 89 VAL A O 1
ATOM 697 N N . LYS A 1 90 ? 5.897 -4.971 -21.206 1.00 75.25 90 LYS A N 1
ATOM 698 C CA . LYS A 1 90 ? 6.963 -5.019 -22.207 1.00 75.25 90 LYS A CA 1
ATOM 699 C C . LYS A 1 90 ? 8.208 -4.364 -21.617 1.00 75.25 90 LYS A C 1
ATOM 701 O O . LYS A 1 90 ? 8.147 -3.268 -21.063 1.00 75.25 90 LYS A O 1
ATOM 706 N N . ARG A 1 91 ? 9.353 -5.047 -21.731 1.00 63.72 91 ARG A N 1
ATOM 707 C CA . ARG A 1 91 ? 10.661 -4.488 -21.369 1.00 63.72 91 ARG A CA 1
ATOM 708 C C . ARG A 1 91 ? 10.872 -3.199 -22.164 1.00 63.72 91 ARG A C 1
ATOM 710 O O . ARG A 1 91 ? 11.090 -3.261 -23.364 1.00 63.72 91 ARG A O 1
ATOM 717 N N . SER A 1 92 ? 10.862 -2.065 -21.467 1.00 52.16 92 SER A N 1
ATOM 718 C CA . SER A 1 92 ? 11.328 -0.764 -21.953 1.00 52.16 92 SER A CA 1
ATOM 719 C C . SER A 1 92 ? 10.477 -0.101 -23.043 1.00 52.16 92 SER A C 1
ATOM 721 O O . SER A 1 92 ? 10.598 -0.422 -24.216 1.00 52.16 92 SER A O 1
ATOM 723 N N . ARG A 1 93 ? 9.684 0.906 -22.657 1.00 51.62 93 ARG A N 1
ATOM 724 C CA . ARG A 1 93 ? 9.894 2.334 -22.983 1.00 51.62 93 ARG A CA 1
ATOM 725 C C . ARG A 1 93 ? 9.216 3.148 -21.876 1.00 51.62 93 ARG A C 1
ATOM 727 O O . ARG A 1 93 ? 8.260 2.673 -21.279 1.00 51.62 93 ARG A O 1
ATOM 734 N N . ARG A 1 94 ? 9.761 4.320 -21.542 1.00 54.50 94 ARG A N 1
ATOM 735 C CA . ARG A 1 94 ? 9.406 5.182 -20.394 1.00 54.50 94 ARG A CA 1
ATOM 736 C C . ARG A 1 94 ? 7.923 5.614 -20.363 1.00 54.50 94 ARG A C 1
ATOM 738 O O . ARG A 1 94 ? 7.610 6.773 -20.601 1.00 54.50 94 ARG A O 1
ATOM 745 N N . GLY A 1 95 ? 7.020 4.701 -20.027 1.00 58.12 95 GLY A N 1
ATOM 746 C CA . GLY A 1 95 ? 5.618 4.960 -19.719 1.00 58.12 95 GLY A CA 1
ATOM 747 C C . GLY A 1 95 ? 5.327 4.386 -18.340 1.00 58.12 95 GLY A C 1
ATOM 748 O O . GLY A 1 95 ? 5.446 3.181 -18.135 1.00 58.12 95 GLY A O 1
ATOM 749 N N . LYS A 1 96 ? 5.015 5.252 -17.371 1.00 64.75 96 LYS A N 1
ATOM 750 C CA . LYS A 1 96 ? 4.731 4.893 -15.972 1.00 64.75 96 LYS A CA 1
ATOM 751 C C . LYS A 1 96 ? 3.376 4.181 -15.873 1.00 64.75 96 LYS A C 1
ATOM 753 O O . LYS A 1 96 ? 2.402 4.758 -15.414 1.00 64.75 96 LYS A O 1
ATOM 758 N N . GLN A 1 97 ? 3.300 2.950 -16.361 1.00 76.44 97 GLN A N 1
ATOM 759 C CA . GLN A 1 97 ? 2.080 2.139 -16.329 1.00 76.44 97 GLN A CA 1
ATOM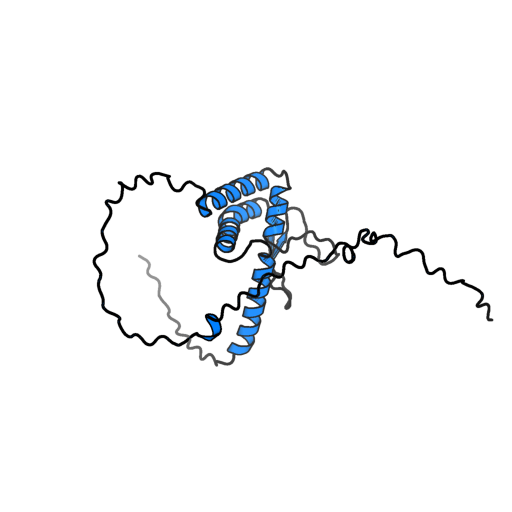 760 C C . GLN A 1 97 ? 2.014 1.193 -15.123 1.00 76.44 97 GLN A C 1
ATOM 762 O O . GLN A 1 97 ? 1.070 0.426 -14.981 1.00 76.44 97 GLN A O 1
ATOM 767 N N . TYR A 1 98 ? 3.019 1.236 -14.253 1.00 87.81 98 TYR A N 1
ATOM 768 C CA . TYR A 1 98 ? 3.080 0.439 -13.037 1.00 87.81 98 TYR A CA 1
ATOM 769 C C . TYR A 1 98 ? 3.200 1.344 -11.817 1.00 87.81 98 TYR A C 1
ATOM 771 O O . TYR A 1 98 ? 3.795 2.425 -11.869 1.00 87.81 98 TYR A O 1
ATOM 779 N N . TYR A 1 99 ? 2.671 0.862 -10.699 1.00 90.25 99 TYR A N 1
ATOM 780 C CA . TYR A 1 99 ? 2.732 1.547 -9.419 1.00 90.25 99 TYR A CA 1
ATOM 781 C C . TYR A 1 99 ? 3.850 0.941 -8.572 1.00 90.25 99 TYR A C 1
ATOM 783 O O . TYR A 1 99 ? 3.936 -0.273 -8.399 1.00 90.25 99 TYR A O 1
ATOM 791 N N . ASN A 1 100 ? 4.727 1.791 -8.048 1.00 88.50 100 ASN A N 1
ATOM 792 C CA . ASN A 1 100 ? 5.820 1.411 -7.145 1.00 88.50 100 ASN A CA 1
ATOM 793 C C . ASN A 1 100 ? 5.439 1.536 -5.658 1.00 88.50 100 ASN A C 1
ATOM 795 O O . ASN A 1 100 ? 6.169 1.066 -4.788 1.00 88.50 100 ASN A O 1
ATOM 799 N N . SER A 1 101 ? 4.306 2.176 -5.362 1.00 89.81 101 SER A N 1
ATOM 800 C CA . SER A 1 101 ? 3.826 2.435 -4.009 1.00 89.81 101 SER A CA 1
ATOM 801 C C . SER A 1 101 ? 2.411 1.910 -3.826 1.00 89.81 101 SER A C 1
ATOM 803 O O . SER A 1 101 ? 1.558 2.084 -4.697 1.00 89.81 101 SER A O 1
ATOM 805 N N . VAL A 1 102 ? 2.151 1.334 -2.650 1.00 90.50 102 VAL A N 1
ATOM 806 C CA . VAL A 1 102 ? 0.803 0.935 -2.214 1.00 90.50 102 VAL A CA 1
ATOM 807 C C . VAL A 1 102 ? -0.134 2.142 -2.211 1.00 90.50 102 VAL A C 1
ATOM 809 O O . VAL A 1 102 ? -1.300 2.021 -2.568 1.00 90.50 102 VAL A O 1
ATOM 812 N N . LYS A 1 103 ? 0.388 3.327 -1.873 1.00 89.81 103 LYS A N 1
ATOM 813 C CA . LYS A 1 103 ? -0.389 4.568 -1.881 1.00 89.81 103 LYS A CA 1
ATOM 814 C C . LYS A 1 103 ? -0.949 4.868 -3.273 1.00 89.81 103 LYS A C 1
ATOM 816 O O . LYS A 1 103 ? -2.136 5.133 -3.390 1.00 89.81 103 LYS A O 1
ATOM 821 N N . SER A 1 104 ? -0.122 4.769 -4.311 1.00 91.00 104 SER A N 1
ATOM 822 C CA . SER A 1 104 ? -0.551 5.058 -5.683 1.00 91.00 104 SER A CA 1
ATOM 823 C C . SER A 1 104 ? -1.545 4.027 -6.220 1.00 91.00 104 SER A C 1
ATOM 825 O O . SER A 1 104 ? -2.416 4.381 -7.005 1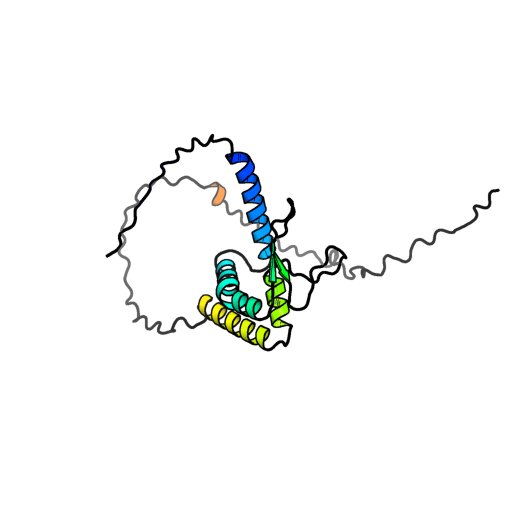.00 91.00 104 SER A O 1
ATOM 827 N N . VAL A 1 105 ? -1.456 2.769 -5.766 1.00 91.94 105 VAL A N 1
ATOM 828 C CA . VAL A 1 105 ? -2.479 1.749 -6.057 1.00 91.94 105 VAL A CA 1
ATOM 829 C C . VAL A 1 105 ? -3.810 2.138 -5.423 1.00 91.94 105 VAL A C 1
ATOM 831 O O . VAL A 1 105 ? -4.829 2.123 -6.100 1.00 91.94 105 VAL A O 1
ATOM 834 N N . ILE A 1 106 ? -3.803 2.528 -4.146 1.00 90.69 106 ILE A N 1
ATOM 835 C CA . ILE A 1 106 ? -5.019 2.952 -3.440 1.00 90.69 106 ILE A CA 1
ATOM 836 C C . ILE A 1 106 ? -5.621 4.195 -4.105 1.00 90.69 106 ILE A C 1
ATOM 838 O O . ILE A 1 106 ? -6.816 4.217 -4.366 1.00 90.69 106 ILE A O 1
ATOM 842 N N . GLU A 1 107 ? -4.809 5.206 -4.422 1.00 90.81 107 GLU A N 1
ATOM 843 C CA . GLU A 1 107 ? -5.264 6.412 -5.130 1.00 90.81 107 GLU A CA 1
ATOM 844 C C . GLU A 1 107 ? -5.907 6.065 -6.477 1.00 90.81 107 GLU A C 1
ATOM 846 O O . GLU A 1 107 ? -6.991 6.556 -6.776 1.00 90.81 107 GLU A O 1
ATOM 851 N N . ARG A 1 108 ? -5.302 5.153 -7.249 1.00 90.69 108 ARG A N 1
ATOM 852 C CA . ARG A 1 108 ? -5.861 4.694 -8.525 1.00 90.69 108 ARG A CA 1
ATOM 853 C C . ARG A 1 108 ? -7.189 3.961 -8.361 1.00 90.69 108 ARG A C 1
ATOM 855 O O . ARG A 1 108 ? -8.113 4.201 -9.128 1.00 90.69 108 ARG A O 1
ATOM 862 N N . VAL A 1 109 ? -7.267 3.060 -7.388 1.00 90.56 109 VAL A N 1
ATOM 863 C CA . VAL A 1 109 ? -8.471 2.269 -7.093 1.00 90.56 109 VAL A CA 1
ATOM 864 C C . VAL A 1 109 ? -9.624 3.169 -6.642 1.00 90.56 109 VAL A C 1
ATOM 866 O O . VAL A 1 109 ? -10.773 2.892 -6.959 1.00 90.56 109 VAL A O 1
ATOM 869 N N . LEU A 1 110 ? -9.322 4.271 -5.950 1.00 86.81 110 LEU A N 1
ATOM 870 C CA . LEU A 1 110 ? -10.315 5.281 -5.575 1.00 86.81 110 LEU A CA 1
ATOM 871 C C . LEU A 1 110 ? -10.731 6.183 -6.748 1.00 86.81 110 LEU A C 1
ATOM 873 O O . LEU A 1 110 ? -11.837 6.717 -6.741 1.00 86.81 110 LEU A O 1
ATOM 877 N N . GLU A 1 111 ? -9.857 6.375 -7.736 1.00 88.38 111 GLU A N 1
ATOM 878 C CA . GLU A 1 111 ? -10.121 7.200 -8.921 1.00 88.38 111 GLU A CA 1
ATOM 879 C C . GLU A 1 111 ? -10.904 6.443 -10.011 1.00 88.38 111 GLU A C 1
ATOM 881 O O . GLU A 1 111 ? -11.732 7.027 -10.714 1.00 88.38 111 GLU A O 1
ATOM 886 N N . ASN A 1 112 ? -10.662 5.140 -10.164 1.00 77.50 112 ASN A N 1
ATOM 887 C CA . ASN A 1 112 ? -11.301 4.315 -11.184 1.00 77.50 112 ASN A CA 1
ATOM 888 C C . ASN A 1 112 ? -12.720 3.875 -10.801 1.00 77.50 112 ASN A C 1
ATOM 890 O O . ASN A 1 112 ? -12.994 3.455 -9.682 1.00 77.50 112 ASN A O 1
ATOM 894 N N . ARG A 1 113 ? -13.619 3.863 -11.792 1.00 71.00 113 ARG A N 1
ATOM 895 C CA . ARG A 1 113 ? -15.022 3.427 -11.652 1.00 71.00 113 ARG A CA 1
ATOM 896 C C . ARG A 1 113 ? -15.250 1.952 -12.005 1.00 71.00 113 ARG A C 1
ATOM 898 O O . ARG A 1 113 ? -16.340 1.595 -12.438 1.00 71.00 113 ARG A O 1
ATOM 905 N N . ASN A 1 114 ? -14.235 1.101 -11.873 1.00 87.12 114 ASN A N 1
ATOM 906 C CA . ASN A 1 114 ? -14.432 -0.336 -12.062 1.00 87.12 114 ASN A CA 1
ATOM 907 C C . ASN A 1 114 ? -15.218 -0.891 -10.869 1.00 87.12 114 ASN A C 1
ATOM 909 O O . ASN A 1 114 ? -14.839 -0.651 -9.725 1.00 87.12 114 ASN A O 1
ATOM 913 N N . GLU A 1 115 ? -16.282 -1.654 -11.124 1.00 89.06 115 GLU A N 1
ATOM 914 C CA . GLU A 1 115 ? -17.150 -2.210 -10.071 1.00 89.06 115 GLU A CA 1
ATOM 915 C C . GLU A 1 115 ? -16.361 -3.080 -9.079 1.00 89.06 115 GLU A C 1
ATOM 917 O O . GLU A 1 115 ? -16.496 -2.923 -7.867 1.00 89.06 115 GLU A O 1
ATOM 922 N N . ALA A 1 116 ? -15.443 -3.912 -9.585 1.00 89.38 116 ALA A N 1
ATOM 923 C CA . ALA A 1 116 ? -14.577 -4.749 -8.754 1.00 89.38 116 ALA A CA 1
ATOM 924 C C . ALA A 1 116 ? -13.596 -3.931 -7.889 1.00 89.38 116 ALA A C 1
ATOM 926 O O . ALA A 1 116 ? -13.357 -4.259 -6.726 1.00 89.38 116 ALA A O 1
ATOM 927 N N . GLU A 1 117 ? -13.037 -2.846 -8.437 1.00 88.50 117 GLU A N 1
ATOM 928 C CA . GLU A 1 117 ? -12.120 -1.960 -7.705 1.00 88.50 117 GLU A CA 1
ATOM 929 C C . GLU A 1 117 ? -12.880 -1.146 -6.649 1.00 88.50 117 GLU A C 1
ATOM 931 O O . GLU A 1 117 ? -12.384 -0.970 -5.536 1.00 88.50 117 GLU A O 1
ATOM 936 N N . MET A 1 118 ? -14.115 -0.737 -6.952 1.00 89.94 118 MET A N 1
ATOM 937 C CA . MET A 1 118 ? -15.000 -0.025 -6.031 1.00 89.94 118 MET A CA 1
ATOM 938 C C . MET A 1 118 ? -15.411 -0.898 -4.843 1.00 89.94 118 MET A C 1
ATOM 940 O O . MET A 1 118 ? -15.351 -0.446 -3.698 1.00 89.94 118 MET A O 1
ATOM 944 N N . GLU A 1 119 ? -15.776 -2.159 -5.086 1.00 91.88 119 GLU A N 1
ATOM 945 C CA . GLU A 1 119 ? -16.110 -3.093 -4.009 1.00 91.88 119 GLU A CA 1
ATOM 946 C C . GLU A 1 119 ? -14.892 -3.363 -3.111 1.00 91.88 119 GLU A C 1
ATOM 948 O O . GLU A 1 119 ? -14.992 -3.382 -1.881 1.00 91.88 119 GLU A O 1
ATOM 953 N N . ALA A 1 120 ? -13.711 -3.519 -3.717 1.00 90.69 120 ALA A N 1
ATOM 954 C CA . ALA A 1 120 ? -12.462 -3.668 -2.982 1.00 90.69 120 ALA A CA 1
ATOM 955 C C . ALA A 1 120 ? -12.136 -2.421 -2.143 1.00 90.69 120 ALA A C 1
ATOM 957 O O . ALA A 1 120 ? -11.772 -2.546 -0.970 1.00 90.69 120 ALA A O 1
ATOM 958 N N . ALA A 1 121 ? -12.316 -1.225 -2.708 1.00 88.69 121 ALA A N 1
ATOM 959 C CA . ALA A 1 121 ? -12.123 0.038 -2.007 1.00 88.69 121 ALA A CA 1
ATOM 960 C C . ALA A 1 121 ? -13.063 0.169 -0.801 1.00 88.69 121 ALA A C 1
ATOM 962 O O . ALA A 1 121 ? -12.613 0.532 0.287 1.00 88.69 121 ALA A O 1
ATOM 963 N N . ALA A 1 122 ? -14.344 -0.171 -0.969 1.00 91.00 122 ALA A N 1
ATOM 964 C CA . ALA A 1 122 ? -15.337 -0.128 0.101 1.00 91.00 122 ALA A CA 1
ATOM 965 C C . ALA A 1 122 ? -14.969 -1.070 1.258 1.00 91.00 122 ALA A C 1
ATOM 967 O O . ALA A 1 122 ? -14.973 -0.654 2.420 1.00 91.00 122 ALA A O 1
ATOM 968 N N . ALA A 1 123 ? -14.569 -2.309 0.949 1.00 91.69 123 ALA A N 1
ATOM 969 C CA . ALA A 1 123 ? -14.113 -3.272 1.952 1.00 91.69 123 ALA A CA 1
ATOM 970 C C . ALA A 1 123 ? -12.859 -2.785 2.699 1.00 91.69 123 ALA A C 1
ATOM 972 O O . ALA A 1 123 ? -12.756 -2.925 3.919 1.00 91.69 123 ALA A O 1
ATOM 973 N N . TYR A 1 124 ? -11.921 -2.163 1.982 1.00 91.50 124 TYR A N 1
ATOM 974 C CA . TYR A 1 124 ? -10.728 -1.574 2.581 1.00 91.50 124 TYR A CA 1
ATOM 975 C C . TYR A 1 124 ? -11.064 -0.405 3.519 1.00 91.50 124 TYR A C 1
ATOM 977 O O . TYR A 1 124 ? -10.547 -0.360 4.634 1.00 91.50 124 TYR A O 1
ATOM 985 N N . ILE A 1 125 ? -11.945 0.515 3.115 1.00 89.06 125 ILE A N 1
ATOM 986 C CA . ILE A 1 125 ? -12.366 1.645 3.959 1.00 89.06 125 ILE A CA 1
ATOM 987 C C . ILE A 1 125 ? -13.037 1.134 5.243 1.00 89.06 125 ILE A C 1
ATOM 989 O O . ILE A 1 125 ? -12.681 1.591 6.330 1.00 89.06 125 ILE A O 1
ATOM 993 N N . ALA A 1 126 ? -13.922 0.137 5.137 1.00 90.50 126 ALA A N 1
ATOM 994 C CA . ALA A 1 126 ? -14.584 -0.470 6.291 1.00 90.50 126 ALA A CA 1
ATOM 995 C C . ALA A 1 126 ? -13.581 -1.080 7.291 1.00 90.50 126 ALA A C 1
ATOM 997 O O . ALA A 1 126 ? -13.675 -0.842 8.496 1.00 90.50 126 ALA A O 1
ATOM 998 N N . GLU A 1 127 ? -12.574 -1.811 6.804 1.00 90.12 127 GLU A N 1
ATOM 999 C CA . GLU A 1 127 ? -11.517 -2.387 7.645 1.00 90.12 127 GLU A CA 1
ATOM 1000 C C . GLU A 1 127 ? -10.667 -1.301 8.323 1.00 90.12 127 GLU A C 1
ATOM 1002 O O . GLU A 1 127 ? -10.341 -1.397 9.509 1.00 90.12 127 GLU A O 1
ATOM 1007 N N . ILE A 1 128 ? -10.317 -0.236 7.596 1.00 87.44 128 ILE A N 1
ATOM 1008 C CA . ILE A 1 128 ? -9.569 0.889 8.165 1.00 87.44 128 ILE A CA 1
ATOM 1009 C C . ILE A 1 128 ? -10.369 1.568 9.277 1.00 87.44 128 ILE A C 1
ATOM 1011 O O . ILE A 1 128 ? -9.796 1.859 10.330 1.00 87.44 128 ILE A O 1
ATOM 1015 N N . ASP A 1 129 ? -11.667 1.785 9.084 1.00 87.25 129 ASP A N 1
ATOM 1016 C CA . ASP A 1 129 ? -12.534 2.395 10.094 1.00 87.25 129 ASP A CA 1
ATOM 1017 C C . ASP A 1 129 ? -12.666 1.517 11.347 1.00 87.25 129 ASP A C 1
ATOM 1019 O O . ASP A 1 129 ? -12.591 2.033 12.474 1.00 87.25 129 ASP A O 1
ATOM 1023 N N . MET A 1 130 ? -12.741 0.191 11.175 1.00 86.00 130 MET A N 1
ATOM 1024 C CA . MET A 1 130 ? -12.680 -0.761 12.288 1.00 86.00 130 MET A CA 1
ATOM 1025 C C . MET A 1 130 ? -11.341 -0.674 13.032 1.00 86.00 130 MET A C 1
ATOM 1027 O O . MET A 1 130 ? -11.305 -0.504 14.254 1.00 86.00 130 MET A O 1
ATOM 1031 N N . LEU A 1 131 ? -10.219 -0.709 12.310 1.00 82.25 131 LEU A N 1
ATOM 1032 C CA . LEU A 1 131 ? -8.879 -0.671 12.902 1.00 82.25 131 LEU A CA 1
ATOM 1033 C C . LEU A 1 131 ? -8.528 0.682 13.529 1.00 82.25 131 LEU A C 1
ATOM 1035 O O . LEU A 1 131 ? -7.677 0.745 14.424 1.00 82.25 131 LEU A O 1
ATOM 1039 N N . GLN A 1 132 ? -9.125 1.784 13.078 1.00 78.88 132 GLN A N 1
ATOM 1040 C CA . GLN A 1 132 ? -8.930 3.099 13.686 1.00 78.88 132 GLN A CA 1
ATOM 1041 C C . GLN A 1 132 ? -9.679 3.251 15.014 1.00 78.88 132 GLN A C 1
ATOM 1043 O O . GLN A 1 132 ? -9.367 4.178 15.764 1.00 78.88 132 GLN A O 1
ATOM 1048 N N . GLY A 1 133 ? -10.596 2.339 15.358 1.00 68.31 133 GLY A N 1
ATOM 1049 C CA . GLY A 1 133 ? -11.375 2.439 16.595 1.00 68.31 133 GLY A CA 1
ATOM 1050 C C . GLY A 1 133 ? -12.233 3.706 16.642 1.00 68.31 133 GLY A C 1
ATOM 1051 O O . GLY A 1 133 ? -12.545 4.202 17.725 1.00 68.31 133 GLY A O 1
ATOM 1052 N N . LYS A 1 134 ? -12.566 4.257 15.463 1.00 56.03 134 LYS A N 1
ATOM 1053 C CA . LYS A 1 134 ? -13.664 5.217 15.306 1.00 56.03 134 LYS A CA 1
ATOM 1054 C C . LYS A 1 134 ? -15.017 4.512 15.352 1.00 56.03 134 LYS A C 1
ATOM 1056 O O . LYS A 1 134 ? -16.002 5.160 15.686 1.00 56.03 134 LYS A O 1
ATOM 1061 N N . ALA A 1 135 ? -15.049 3.198 15.105 1.00 50.06 135 ALA A N 1
ATOM 1062 C CA . ALA A 1 135 ? -16.107 2.331 15.603 1.00 50.06 135 ALA A CA 1
ATOM 1063 C C . ALA A 1 135 ? -16.171 2.534 17.121 1.00 50.06 135 ALA A C 1
ATOM 1065 O O . ALA A 1 135 ? -15.225 2.198 17.835 1.00 50.06 135 ALA A O 1
ATOM 1066 N N . GLY A 1 136 ? -17.206 3.252 17.555 1.00 50.38 136 GLY A N 1
ATOM 1067 C CA . GLY A 1 136 ? -17.224 3.997 18.800 1.00 50.38 136 GLY A CA 1
ATOM 1068 C C . GLY A 1 136 ? -16.620 3.227 19.961 1.00 50.38 136 GLY A C 1
ATOM 1069 O O . GLY A 1 136 ? -17.054 2.127 20.290 1.00 50.38 136 GLY A O 1
ATOM 1070 N N . LYS A 1 137 ? -15.684 3.863 20.673 1.00 53.50 137 LYS A N 1
ATOM 1071 C CA . LYS A 1 137 ? -15.665 3.648 22.120 1.00 53.50 137 LYS A CA 1
ATOM 1072 C C . LYS A 1 137 ? -17.117 3.863 22.546 1.00 53.50 137 LYS A C 1
ATOM 1074 O O . LYS A 1 137 ? -17.580 4.989 22.349 1.00 53.50 137 LYS A O 1
ATOM 1079 N N . PRO A 1 138 ? -17.855 2.848 23.034 1.00 51.59 138 PRO A N 1
ATOM 1080 C CA . PRO A 1 138 ? -19.175 3.106 23.564 1.00 51.59 138 PRO A CA 1
ATOM 1081 C C . PRO A 1 138 ? -18.953 4.172 24.624 1.00 51.59 138 PRO A C 1
ATOM 1083 O O . PRO A 1 138 ? -18.236 3.957 25.604 1.00 51.59 138 PRO A O 1
ATOM 1086 N N . THR A 1 139 ? -19.492 5.364 24.397 1.00 56.38 139 THR A N 1
ATOM 1087 C CA . THR A 1 139 ? -19.535 6.446 25.374 1.00 56.38 139 THR A CA 1
ATOM 1088 C C . THR A 1 139 ? -20.527 6.069 26.469 1.00 56.38 139 THR A C 1
ATOM 1090 O O . THR A 1 139 ? -21.380 6.848 26.854 1.00 56.38 139 THR A O 1
ATOM 1093 N N . VAL A 1 140 ? -20.405 4.859 27.009 1.00 55.66 140 VAL A N 1
ATOM 1094 C CA . VAL A 1 140 ? -20.901 4.478 28.319 1.00 55.66 140 VAL A CA 1
ATOM 1095 C C . VAL A 1 140 ? -19.719 4.653 29.266 1.00 55.66 140 VAL A C 1
ATOM 1097 O O . VAL A 1 140 ? -19.260 3.736 29.937 1.00 55.66 140 VAL A O 1
ATOM 1100 N N . SER A 1 141 ? -19.190 5.877 29.326 1.00 52.44 141 SER A N 1
ATOM 1101 C CA . SER A 1 141 ? -18.473 6.322 30.517 1.00 52.44 141 SER A CA 1
ATOM 1102 C C . SER A 1 141 ? -19.519 6.705 31.562 1.00 52.44 141 SER A C 1
ATOM 1104 O O . SER A 1 141 ? -19.547 7.835 32.045 1.00 52.44 141 SER A O 1
ATOM 1106 N N . THR A 1 142 ? -20.346 5.738 31.961 1.00 54.34 142 THR A N 1
ATOM 1107 C CA . THR A 1 142 ? -20.969 5.738 33.284 1.00 54.34 142 THR A CA 1
ATOM 1108 C C . THR A 1 142 ? -19.849 5.425 34.266 1.00 54.34 142 THR A C 1
ATOM 1110 O O . THR A 1 142 ? -19.747 4.336 34.822 1.00 54.34 142 THR A O 1
ATOM 1113 N N . ARG A 1 143 ? -18.920 6.369 34.434 1.00 54.28 143 ARG A N 1
ATOM 1114 C CA . ARG A 1 143 ? -18.113 6.394 35.644 1.00 54.28 143 ARG A CA 1
ATOM 1115 C C . ARG A 1 143 ? -19.097 6.779 36.745 1.00 54.28 143 ARG A C 1
ATOM 1117 O O . ARG A 1 143 ? -19.581 7.911 36.702 1.00 54.28 143 ARG A O 1
ATOM 1124 N N . PRO A 1 144 ? -19.407 5.903 37.718 1.00 52.50 144 PRO A N 1
ATOM 1125 C CA . PRO A 1 144 ? -20.034 6.384 38.936 1.00 52.50 144 PRO A CA 1
ATOM 1126 C C . PRO A 1 144 ? -19.120 7.477 39.489 1.00 52.50 144 PRO A C 1
ATOM 1128 O O . PRO A 1 144 ? -17.893 7.321 39.497 1.00 52.50 144 PRO A O 1
ATOM 1131 N N . ALA A 1 145 ? -19.716 8.613 39.849 1.00 57.41 145 ALA A N 1
ATOM 1132 C CA . ALA A 1 145 ? -19.025 9.764 40.401 1.00 57.41 145 ALA A CA 1
ATOM 1133 C C . ALA A 1 145 ? -17.978 9.288 41.417 1.00 57.41 145 ALA A C 1
ATOM 1135 O O . ALA A 1 145 ? -18.314 8.737 42.467 1.00 57.41 145 ALA A O 1
ATOM 1136 N N . ARG A 1 146 ? -16.692 9.440 41.075 1.00 51.47 146 ARG A N 1
ATOM 1137 C CA . ARG A 1 146 ? -15.598 9.138 41.995 1.00 51.47 146 ARG A CA 1
ATOM 1138 C C . ARG A 1 146 ? -15.799 10.030 43.215 1.00 51.47 146 ARG A C 1
ATOM 1140 O O . ARG A 1 146 ? -15.559 11.235 43.152 1.00 51.47 146 ARG A O 1
ATOM 1147 N N . ARG A 1 147 ? -16.234 9.426 44.323 1.00 56.50 147 ARG A N 1
ATOM 1148 C CA . ARG A 1 147 ? -16.088 9.999 45.659 1.00 56.50 147 ARG A CA 1
ATOM 1149 C C . ARG A 1 147 ? -14.637 10.453 45.803 1.00 56.50 147 ARG A C 1
ATOM 1151 O O . ARG A 1 147 ? -13.714 9.703 45.486 1.00 56.50 147 ARG A O 1
ATOM 1158 N N . ARG A 1 148 ? -14.469 11.705 46.226 1.00 54.59 148 ARG A N 1
ATOM 1159 C CA . ARG A 1 148 ? -13.184 12.347 46.508 1.00 54.59 148 ARG A CA 1
ATOM 1160 C C . ARG A 1 148 ? -12.396 11.455 47.469 1.00 54.59 148 ARG A C 1
ATOM 1162 O O . ARG A 1 148 ? -12.711 11.400 48.651 1.00 54.59 148 ARG A O 1
ATOM 1169 N N . PHE A 1 149 ? -11.411 10.731 46.949 1.00 58.97 149 PHE A N 1
ATOM 1170 C CA . PHE A 1 149 ? -10.445 10.031 47.779 1.00 58.97 149 PHE A CA 1
ATOM 1171 C C . PHE A 1 149 ? -9.385 11.054 48.177 1.00 58.97 149 PHE A C 1
ATOM 1173 O O . PHE A 1 149 ? -8.677 11.593 47.326 1.00 58.97 149 PHE A O 1
ATOM 1180 N N . VAL A 1 150 ? -9.363 11.383 49.463 1.00 61.16 150 VAL A N 1
ATOM 1181 C CA . VAL A 1 150 ? -8.390 12.281 50.080 1.00 61.16 150 VAL A CA 1
ATOM 1182 C C . VAL A 1 150 ? -7.035 11.562 50.076 1.00 61.16 150 VAL A C 1
ATOM 1184 O O . VAL A 1 150 ? -6.962 10.443 50.585 1.00 61.16 150 VAL A O 1
ATOM 1187 N N . PRO A 1 151 ? -5.964 12.131 49.501 1.00 52.50 151 PRO A N 1
ATOM 1188 C CA . PRO A 1 151 ? -4.659 11.492 49.546 1.00 52.50 151 PRO A CA 1
ATOM 1189 C C . PRO A 1 151 ? -4.089 11.606 50.964 1.00 52.50 151 PRO A C 1
ATOM 1191 O O . PRO A 1 151 ? -3.797 12.705 51.436 1.00 52.50 151 PRO A O 1
ATOM 1194 N N . GLN A 1 152 ? -3.906 10.471 51.644 1.00 51.44 152 GLN A N 1
ATOM 1195 C CA . GLN A 1 152 ? -2.991 10.422 52.778 1.00 51.44 152 GLN A CA 1
ATOM 1196 C C . GLN A 1 152 ? -1.553 10.472 52.257 1.00 51.44 152 GLN A C 1
ATOM 1198 O O . GLN A 1 152 ? -1.147 9.704 51.385 1.00 51.44 152 GLN A O 1
ATOM 1203 N N . ARG A 1 153 ? -0.811 11.445 52.789 1.00 50.50 153 ARG A N 1
ATOM 1204 C CA . ARG A 1 153 ? 0.631 11.627 52.642 1.00 50.50 153 ARG A CA 1
ATOM 1205 C C . ARG A 1 153 ? 1.357 10.354 53.081 1.00 50.50 153 ARG A C 1
ATOM 1207 O O . ARG A 1 153 ? 1.464 10.116 54.276 1.00 50.50 153 ARG A O 1
ATOM 1214 N N . ASN A 1 154 ? 1.933 9.618 52.136 1.00 48.56 154 ASN A N 1
ATOM 1215 C CA . ASN A 1 154 ? 3.017 8.690 52.437 1.00 48.56 154 ASN A CA 1
ATOM 1216 C C . ASN A 1 154 ? 4.331 9.316 51.972 1.00 48.56 154 ASN A C 1
ATOM 1218 O O . ASN A 1 154 ? 4.658 9.349 50.787 1.00 48.56 154 ASN A O 1
ATOM 1222 N N . LEU A 1 155 ? 5.044 9.862 52.954 1.00 54.75 155 LEU A N 1
ATOM 1223 C CA . LEU A 1 155 ? 6.455 10.207 52.898 1.00 54.75 155 LEU A CA 1
ATOM 1224 C C . LEU A 1 155 ? 7.247 8.898 52.914 1.00 54.75 155 LEU A C 1
ATOM 1226 O O . LEU A 1 155 ? 7.323 8.289 53.965 1.00 54.75 155 LEU A O 1
ATOM 1230 N N . TYR A 1 156 ? 7.820 8.463 51.793 1.00 52.81 156 TYR A N 1
ATOM 1231 C CA . TYR A 1 156 ? 9.032 7.634 51.800 1.00 52.81 156 TYR A CA 1
ATOM 1232 C C . TYR A 1 156 ? 9.740 7.786 50.454 1.00 52.81 156 TYR A C 1
ATOM 1234 O O . TYR A 1 156 ? 9.434 7.133 49.457 1.00 52.81 156 TYR A O 1
ATOM 1242 N N . THR A 1 157 ? 10.682 8.723 50.445 1.00 51.88 157 THR A N 1
ATOM 1243 C CA . THR A 1 157 ? 11.646 8.972 49.380 1.00 51.88 157 THR A CA 1
ATOM 1244 C C . THR A 1 157 ? 12.590 7.775 49.302 1.00 51.88 157 THR A C 1
ATOM 1246 O O . THR A 1 157 ? 13.531 7.654 50.082 1.00 51.88 157 THR A O 1
ATOM 1249 N N . SER A 1 158 ? 12.315 6.849 48.384 1.00 51.88 158 SER A N 1
ATOM 1250 C CA . SER A 1 158 ? 13.255 5.790 48.028 1.00 51.88 158 SER A CA 1
ATOM 1251 C C . SER A 1 158 ? 14.353 6.402 47.164 1.00 51.88 158 SER A C 1
ATOM 1253 O O . SER A 1 158 ? 14.114 6.809 46.027 1.00 51.88 158 SER A O 1
ATOM 1255 N N . MET A 1 159 ? 15.554 6.494 47.734 1.00 51.00 159 MET A N 1
ATOM 1256 C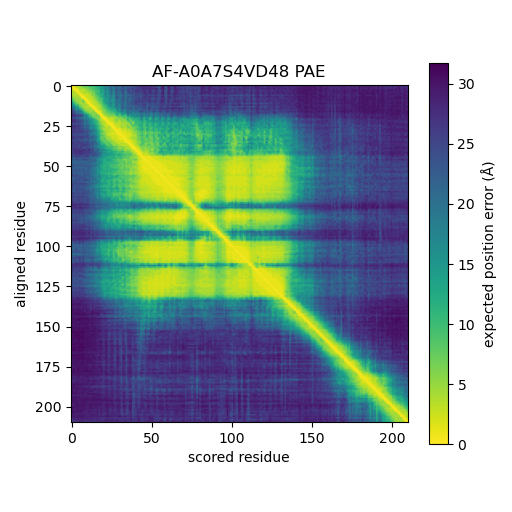 CA . MET A 1 159 ? 16.778 6.845 47.025 1.00 51.00 159 MET A CA 1
ATOM 1257 C C . MET A 1 159 ? 17.099 5.757 45.998 1.00 51.00 159 MET A C 1
ATOM 1259 O O . MET A 1 159 ? 17.787 4.781 46.287 1.00 51.00 159 MET A O 1
ATOM 1263 N N . ARG A 1 160 ? 16.579 5.915 44.782 1.00 47.84 160 ARG A N 1
ATOM 1264 C CA . ARG A 1 160 ? 17.077 5.211 43.603 1.00 47.84 160 ARG A CA 1
ATOM 1265 C C . ARG A 1 160 ? 17.805 6.227 42.745 1.00 47.84 160 ARG A C 1
ATOM 1267 O O . ARG A 1 160 ? 17.195 7.167 42.251 1.00 47.84 160 ARG A O 1
ATOM 1274 N N . SER A 1 161 ? 19.116 6.020 42.650 1.00 56.19 161 SER A N 1
ATOM 1275 C CA . SER A 1 161 ? 20.105 6.774 41.882 1.00 56.19 161 SER A CA 1
ATOM 1276 C C . SER A 1 161 ? 19.536 7.311 40.569 1.00 56.19 161 SER A C 1
ATOM 1278 O O . SER A 1 161 ? 19.444 6.604 39.562 1.00 56.19 161 SER A O 1
ATOM 1280 N N . HIS A 1 162 ? 19.141 8.578 40.621 1.00 52.56 162 HIS A N 1
ATOM 1281 C CA . HIS A 1 162 ? 18.794 9.390 39.475 1.00 52.56 162 HIS A CA 1
ATOM 1282 C C . HIS A 1 162 ? 20.092 9.610 38.700 1.00 52.56 162 HIS A C 1
ATOM 1284 O O . HIS A 1 162 ? 20.984 10.314 39.164 1.00 52.56 162 HIS A O 1
ATOM 1290 N N . VAL A 1 163 ? 20.233 8.963 37.543 1.00 60.22 163 VAL A N 1
ATOM 1291 C CA . VAL A 1 163 ? 21.239 9.372 36.559 1.00 60.22 163 VAL A CA 1
ATOM 1292 C C . VAL A 1 163 ? 20.886 10.806 36.195 1.00 60.22 163 VAL A C 1
ATOM 1294 O O . VAL A 1 163 ? 19.789 11.063 35.695 1.00 60.22 163 VAL A O 1
ATOM 1297 N N . ASP A 1 164 ? 21.755 11.739 36.558 1.00 54.53 164 ASP A N 1
ATOM 1298 C CA . ASP A 1 164 ? 21.545 13.163 36.358 1.00 54.53 164 ASP A CA 1
ATOM 1299 C C . ASP A 1 164 ? 21.576 13.464 34.852 1.00 54.53 164 ASP A C 1
ATOM 1301 O O . ASP A 1 164 ? 22.617 13.462 34.197 1.00 54.53 164 ASP A O 1
ATOM 1305 N N . MET A 1 165 ? 20.386 13.626 34.274 1.00 59.78 165 MET A N 1
ATOM 1306 C CA . MET A 1 165 ? 20.173 14.054 32.893 1.00 59.78 165 MET A CA 1
ATOM 1307 C C . MET A 1 165 ? 20.060 15.587 32.840 1.00 59.78 165 MET A C 1
ATOM 1309 O O . MET A 1 165 ? 19.285 16.103 32.040 1.00 59.78 165 MET A O 1
ATOM 1313 N N . GLY A 1 166 ? 20.816 16.319 33.668 1.00 60.94 166 GLY A N 1
ATOM 1314 C CA . GLY A 1 166 ? 20.758 17.782 33.776 1.00 60.94 166 GLY A CA 1
ATOM 1315 C C . GLY A 1 166 ? 20.900 18.536 32.447 1.00 60.94 166 GLY A C 1
ATOM 1316 O O . GLY A 1 166 ? 20.265 19.567 32.256 1.00 60.94 166 GLY A O 1
ATOM 1317 N N . TRP A 1 167 ? 21.597 17.974 31.451 1.00 60.12 167 TRP A N 1
ATOM 1318 C CA . TRP A 1 167 ? 21.675 18.570 30.105 1.00 60.12 167 TRP A CA 1
ATOM 1319 C C . TRP A 1 167 ? 20.353 18.535 29.307 1.00 60.12 167 TRP A C 1
ATOM 1321 O O . TRP A 1 167 ? 20.252 19.178 28.264 1.00 60.12 167 TRP A O 1
ATOM 1331 N N . LYS A 1 168 ? 19.338 17.783 29.757 1.00 57.09 168 LYS A N 1
ATOM 1332 C CA . LYS A 1 168 ? 17.982 17.767 29.174 1.00 57.09 168 LYS A CA 1
ATOM 1333 C C . LYS A 1 168 ? 16.977 18.646 29.918 1.00 57.09 168 LYS A C 1
ATOM 1335 O O . LYS A 1 168 ? 15.929 18.944 29.339 1.00 57.09 168 LYS A O 1
ATOM 1340 N N . ASP A 1 169 ? 17.272 19.030 31.158 1.00 54.72 169 ASP A N 1
ATOM 1341 C CA . ASP A 1 169 ? 16.399 19.894 31.961 1.00 54.72 169 ASP A CA 1
ATOM 1342 C C . ASP A 1 169 ? 16.746 21.380 31.853 1.00 54.72 169 ASP A C 1
ATOM 1344 O O . ASP A 1 169 ? 15.882 22.212 32.132 1.00 54.72 169 ASP A O 1
ATOM 1348 N N . ASP A 1 170 ? 17.884 21.721 31.239 1.00 55.59 170 ASP A N 1
ATOM 1349 C CA . ASP A 1 170 ? 18.037 22.991 30.526 1.00 55.59 170 ASP A CA 1
ATOM 1350 C C . ASP A 1 170 ? 17.205 22.964 29.237 1.00 55.59 170 ASP A C 1
ATOM 1352 O O . ASP A 1 170 ? 17.685 23.020 28.101 1.00 55.59 170 ASP A O 1
ATOM 1356 N N . ARG A 1 171 ? 15.883 22.933 29.418 1.00 56.72 171 ARG A N 1
ATOM 1357 C CA . ARG A 1 171 ? 14.952 23.518 28.462 1.00 56.72 171 ARG A CA 1
ATOM 1358 C C . ARG A 1 171 ? 15.242 25.011 28.454 1.00 56.72 171 ARG A C 1
ATOM 1360 O O . ARG A 1 171 ? 14.490 25.791 29.034 1.00 56.72 171 ARG A O 1
ATOM 1367 N N . MET A 1 172 ? 16.309 25.409 27.763 1.00 59.44 172 MET A N 1
ATOM 1368 C CA . MET A 1 172 ? 16.407 26.743 27.200 1.00 59.44 172 MET A CA 1
ATOM 1369 C C . MET A 1 172 ? 15.198 26.898 26.279 1.00 59.44 172 MET A C 1
ATOM 1371 O O . MET A 1 172 ? 15.224 26.581 25.089 1.00 59.44 172 MET A O 1
ATOM 1375 N N . GLN A 1 173 ? 14.076 27.320 26.860 1.00 61.25 173 GLN A N 1
ATOM 1376 C CA . GLN A 1 173 ? 13.028 27.994 26.132 1.00 61.25 173 GLN A CA 1
ATOM 1377 C C . GLN A 1 173 ? 13.690 29.253 25.610 1.00 61.25 173 GLN A C 1
ATOM 1379 O O . GLN A 1 173 ? 13.731 30.277 26.286 1.00 61.25 173 GLN A O 1
ATOM 1384 N N . PHE A 1 174 ? 14.248 29.156 24.405 1.00 59.62 174 PHE A N 1
ATOM 1385 C CA . PHE A 1 174 ? 14.555 30.343 23.641 1.00 59.62 174 PHE A CA 1
ATOM 1386 C C . PHE A 1 174 ? 13.268 31.167 23.634 1.00 59.62 174 PHE A C 1
ATOM 1388 O O . PHE A 1 174 ? 12.209 30.616 23.286 1.00 59.62 174 PHE A O 1
ATOM 1395 N N . PRO A 1 175 ? 13.305 32.437 24.077 1.00 59.25 175 PRO A N 1
ATOM 1396 C CA . PRO A 1 175 ? 12.165 33.303 23.885 1.00 59.25 175 PRO A CA 1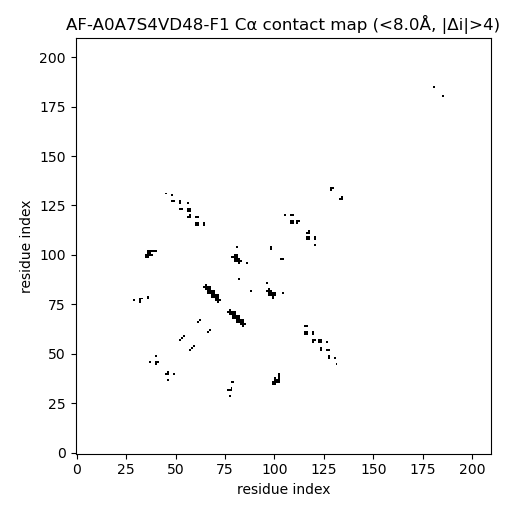
ATOM 1397 C C . PRO A 1 175 ? 11.823 33.195 22.406 1.00 59.25 175 PRO A C 1
ATOM 1399 O O . PRO A 1 175 ? 12.699 33.324 21.548 1.00 59.25 175 PRO A O 1
ATOM 1402 N N . LYS A 1 176 ? 10.567 32.853 22.108 1.00 63.38 176 LYS A N 1
ATOM 1403 C CA . LYS A 1 176 ? 10.051 32.931 20.749 1.00 63.38 176 LYS A CA 1
ATOM 1404 C C . LYS A 1 176 ? 10.104 34.408 20.397 1.00 63.38 176 LYS A C 1
ATOM 1406 O O . LYS A 1 176 ? 9.132 35.128 20.606 1.00 63.38 176 LYS A O 1
ATOM 1411 N N . VAL A 1 177 ? 11.254 34.863 19.914 1.00 50.59 177 VAL A N 1
ATOM 1412 C CA . VAL A 1 177 ? 11.361 36.082 19.141 1.00 50.59 177 VAL A CA 1
ATOM 1413 C C . VAL A 1 177 ? 10.562 35.737 17.901 1.00 50.59 177 VAL A C 1
ATOM 1415 O O . VAL A 1 177 ? 11.073 35.157 16.949 1.00 50.59 177 VAL A O 1
ATOM 1418 N N . SER A 1 178 ? 9.246 35.955 17.973 1.00 60.16 178 SER A N 1
ATOM 1419 C CA . SER A 1 178 ? 8.439 36.074 16.779 1.00 60.16 178 SER A CA 1
ATOM 1420 C C . SER A 1 178 ? 9.165 37.143 15.998 1.00 60.16 178 SER A C 1
ATOM 1422 O O . SER A 1 178 ? 9.219 38.296 16.431 1.00 60.16 178 SER A O 1
ATOM 1424 N N . SER A 1 179 ? 9.828 36.723 14.938 1.00 58.69 179 SER A N 1
ATOM 1425 C CA . SER A 1 179 ? 10.450 37.589 13.973 1.00 58.69 179 SER A CA 1
ATOM 1426 C C . SER A 1 179 ? 9.314 38.427 13.389 1.00 58.69 179 SER A C 1
ATOM 1428 O O . SER A 1 179 ? 8.707 38.067 12.383 1.00 58.69 179 SER A O 1
ATOM 1430 N N . ARG A 1 180 ? 8.968 39.520 14.083 1.00 63.56 180 ARG A N 1
ATOM 1431 C CA . ARG A 1 180 ? 8.316 40.697 13.521 1.00 63.56 180 ARG A CA 1
ATOM 1432 C C . ARG A 1 180 ? 9.367 41.293 12.602 1.00 63.56 180 ARG A C 1
ATOM 1434 O O . ARG A 1 180 ? 10.072 42.232 12.939 1.00 63.56 180 ARG A O 1
ATOM 1441 N N . ILE A 1 181 ? 9.539 40.603 11.487 1.00 67.56 181 ILE A N 1
ATOM 1442 C CA . ILE A 1 181 ? 10.168 41.109 10.290 1.00 67.56 181 ILE A CA 1
ATOM 1443 C C . ILE A 1 181 ? 9.269 42.286 9.924 1.00 67.56 181 ILE A C 1
ATOM 1445 O O . ILE A 1 181 ? 8.078 42.086 9.665 1.00 67.56 181 ILE A O 1
ATOM 1449 N N . GLY A 1 182 ? 9.781 43.502 10.108 1.00 73.75 182 GLY A N 1
ATOM 1450 C CA . GLY A 1 182 ? 9.026 44.711 9.821 1.00 73.75 182 GLY A CA 1
ATOM 1451 C C . GLY A 1 182 ? 8.609 44.749 8.345 1.00 73.75 182 GLY A C 1
ATOM 1452 O O . GLY A 1 182 ? 9.145 43.985 7.531 1.00 73.75 182 GLY A O 1
ATOM 1453 N N . PRO A 1 183 ? 7.620 45.582 7.987 1.00 72.06 183 PRO A N 1
ATOM 1454 C CA . PRO A 1 183 ? 7.132 45.689 6.611 1.00 72.06 183 PRO A CA 1
ATOM 1455 C C . PRO A 1 183 ? 8.253 46.005 5.610 1.00 72.06 183 PRO A C 1
ATOM 1457 O O . PRO A 1 183 ? 8.155 45.626 4.452 1.00 72.06 183 PRO A O 1
ATOM 1460 N N . GLU A 1 184 ? 9.357 46.604 6.054 1.00 73.81 184 GLU A N 1
ATOM 1461 C CA . GLU A 1 184 ? 10.535 46.882 5.232 1.00 73.81 184 GLU A CA 1
ATOM 1462 C C . GLU A 1 184 ? 11.243 45.628 4.683 1.00 73.81 184 GLU A C 1
ATOM 1464 O O . GLU A 1 184 ? 12.004 45.719 3.724 1.00 73.81 184 GLU A O 1
ATOM 1469 N N . TYR A 1 185 ?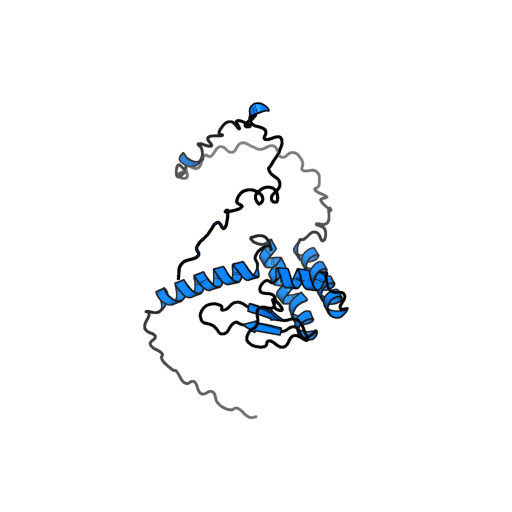 10.974 44.454 5.257 1.00 70.94 185 TYR A N 1
ATOM 1470 C CA . TYR A 1 185 ? 11.501 43.163 4.806 1.00 70.94 185 TYR A CA 1
ATOM 1471 C C . TYR A 1 185 ? 10.407 42.255 4.210 1.00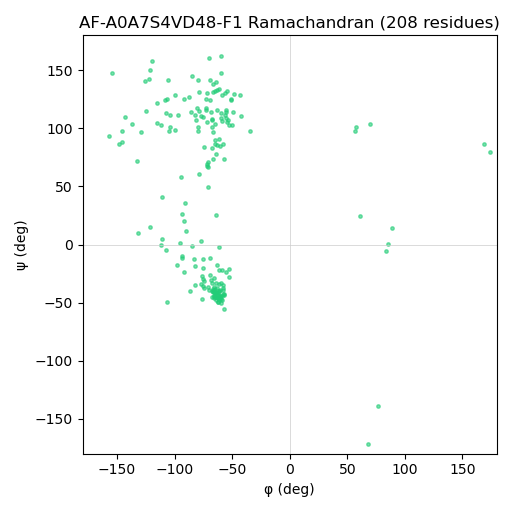 70.94 185 TYR A C 1
ATOM 1473 O O . TYR A 1 185 ? 10.677 41.094 3.886 1.00 70.94 185 TYR A O 1
ATOM 1481 N N . GLN A 1 186 ? 9.167 42.743 4.069 1.00 75.69 186 GLN A N 1
ATOM 1482 C CA . GLN A 1 186 ? 8.126 42.045 3.317 1.00 75.69 186 GLN A CA 1
ATOM 1483 C C . GLN A 1 186 ? 8.335 42.310 1.823 1.00 75.69 186 GLN A C 1
ATOM 1485 O O . GLN A 1 186 ? 8.300 43.442 1.354 1.00 75.69 186 GLN A O 1
ATOM 1490 N N . VAL A 1 187 ? 8.595 41.249 1.060 1.00 75.62 187 VAL A N 1
ATOM 1491 C CA . VAL A 1 187 ? 8.733 41.339 -0.396 1.00 75.62 187 VAL A CA 1
ATOM 1492 C C . VAL A 1 187 ? 7.327 41.381 -0.995 1.00 75.62 187 VAL A C 1
ATOM 1494 O O . VAL A 1 187 ? 6.697 40.339 -1.161 1.00 75.62 187 VAL A O 1
ATOM 1497 N N . ASP A 1 188 ? 6.829 42.578 -1.309 1.00 77.81 188 ASP A N 1
ATOM 1498 C CA . ASP A 1 188 ? 5.459 42.790 -1.815 1.00 77.81 188 ASP A CA 1
ATOM 1499 C C . ASP A 1 188 ? 5.174 42.092 -3.154 1.00 77.81 188 ASP A C 1
ATOM 1501 O O . ASP A 1 188 ? 4.020 41.831 -3.502 1.00 77.81 188 ASP A O 1
ATOM 1505 N N . LYS A 1 189 ? 6.217 41.783 -3.930 1.00 76.81 189 LYS A N 1
ATOM 1506 C CA . LYS A 1 189 ? 6.096 41.108 -5.224 1.00 76.81 189 LYS A CA 1
ATOM 1507 C C . LYS A 1 189 ? 7.165 40.038 -5.354 1.00 76.81 189 LYS A C 1
ATOM 1509 O O . LYS A 1 189 ? 8.329 40.329 -5.613 1.00 76.81 189 LYS A O 1
ATOM 1514 N N . LEU A 1 190 ? 6.754 38.786 -5.179 1.00 74.62 190 LEU A N 1
ATOM 1515 C CA . LEU A 1 190 ? 7.557 37.646 -5.603 1.00 74.62 190 LEU A CA 1
ATOM 1516 C C . LEU A 1 190 ? 7.632 37.663 -7.138 1.00 74.62 190 LEU A C 1
ATOM 1518 O O . LEU A 1 190 ? 6.584 37.811 -7.773 1.00 74.62 190 LEU A O 1
ATOM 1522 N N . PRO A 1 191 ? 8.826 37.529 -7.744 1.00 75.19 191 PRO A N 1
ATOM 1523 C CA . PRO A 1 191 ? 8.936 37.426 -9.192 1.00 75.19 191 PRO A CA 1
ATOM 1524 C C . PRO A 1 191 ? 8.127 36.217 -9.661 1.00 75.19 191 PRO A C 1
ATOM 1526 O O . PRO A 1 191 ? 8.261 35.114 -9.118 1.00 75.19 191 PRO A O 1
ATOM 1529 N N . LEU A 1 192 ? 7.248 36.431 -10.640 1.00 74.88 192 LEU A N 1
ATOM 1530 C CA . LEU A 1 192 ? 6.510 35.336 -11.244 1.00 74.88 192 LEU A CA 1
ATOM 1531 C C . LEU A 1 192 ? 7.517 34.453 -11.996 1.00 74.88 192 LEU A C 1
ATOM 1533 O O . LEU A 1 192 ? 8.407 34.974 -12.669 1.00 74.88 192 LEU A O 1
ATOM 1537 N N . PRO A 1 193 ? 7.395 33.118 -11.914 1.00 67.81 193 PRO A N 1
ATOM 1538 C CA . PRO A 1 193 ? 8.375 32.178 -12.465 1.00 67.81 193 PRO A CA 1
ATOM 1539 C C . PRO A 1 193 ? 8.573 32.257 -13.992 1.00 67.81 193 PRO A C 1
ATOM 1541 O O . PRO A 1 193 ? 9.429 31.552 -14.516 1.00 67.81 193 PRO A O 1
ATOM 1544 N N . ASN A 1 194 ? 7.832 33.117 -14.697 1.00 59.84 194 ASN A N 1
ATOM 1545 C CA . ASN A 1 194 ? 7.917 33.292 -16.145 1.00 59.84 194 ASN A CA 1
ATOM 1546 C C . ASN A 1 194 ? 8.582 34.608 -16.589 1.00 59.84 194 ASN A C 1
ATOM 1548 O O . ASN A 1 194 ? 8.820 34.766 -17.782 1.00 59.84 194 ASN A O 1
ATOM 1552 N N . ASP A 1 195 ? 8.936 35.520 -15.676 1.00 59.25 195 ASP A N 1
ATOM 1553 C CA . ASP A 1 195 ? 9.514 36.826 -16.052 1.00 59.25 195 ASP A CA 1
ATOM 1554 C C . ASP A 1 195 ? 11.040 36.779 -16.279 1.00 59.25 195 ASP A C 1
ATOM 1556 O O . ASP A 1 195 ? 11.658 37.777 -16.638 1.00 59.25 195 ASP A O 1
ATOM 1560 N N . ALA A 1 196 ? 11.674 35.617 -16.095 1.00 58.00 196 ALA A N 1
ATOM 1561 C CA . ALA A 1 196 ? 13.130 35.463 -16.162 1.00 58.00 196 ALA A CA 1
ATOM 1562 C C . ALA A 1 196 ? 13.692 35.133 -17.563 1.00 58.00 196 ALA A C 1
ATOM 1564 O O . ALA A 1 196 ? 14.856 34.752 -17.658 1.00 58.00 196 ALA A O 1
ATOM 1565 N N . VAL A 1 197 ? 12.906 35.232 -18.646 1.00 58.31 197 VAL A N 1
ATOM 1566 C CA . VAL A 1 197 ? 13.323 34.714 -19.974 1.00 58.31 197 VAL A CA 1
ATOM 1567 C C . VAL A 1 197 ? 13.581 35.799 -21.034 1.00 58.31 197 VAL A C 1
ATOM 1569 O O . VAL A 1 197 ? 14.028 35.475 -22.127 1.00 58.31 197 VAL A O 1
ATOM 1572 N N . THR A 1 198 ? 13.419 37.091 -20.738 1.00 58.03 198 THR A N 1
ATOM 1573 C CA . THR A 1 198 ? 13.540 38.148 -21.771 1.00 58.03 198 THR A CA 1
ATOM 1574 C C . THR A 1 198 ? 14.764 39.050 -21.620 1.00 58.03 198 THR A C 1
ATOM 1576 O O . THR A 1 198 ? 14.682 40.260 -21.810 1.00 58.03 198 THR A O 1
ATOM 1579 N N . ALA A 1 199 ? 15.918 38.489 -21.274 1.00 59.59 199 ALA A N 1
ATOM 1580 C CA . ALA A 1 199 ? 17.178 39.219 -21.373 1.00 59.59 199 ALA A CA 1
ATOM 1581 C C . ALA A 1 199 ? 18.303 38.246 -21.699 1.00 59.59 199 ALA A C 1
ATOM 1583 O O . ALA A 1 199 ? 18.910 37.697 -20.787 1.00 59.59 199 ALA A O 1
ATOM 1584 N N . LEU A 1 200 ? 18.495 37.995 -22.994 1.00 54.00 200 LEU A N 1
ATOM 1585 C CA . LEU A 1 200 ? 19.749 37.644 -23.671 1.00 54.00 200 LEU A CA 1
ATOM 1586 C C . LEU A 1 200 ? 19.370 37.309 -25.123 1.00 54.00 200 LEU A C 1
ATOM 1588 O O . LEU A 1 200 ? 19.218 36.144 -25.480 1.00 54.00 200 LEU A O 1
ATOM 1592 N N . GLU A 1 201 ? 19.166 38.340 -25.946 1.00 60.03 201 GLU A N 1
ATOM 1593 C CA . GLU A 1 201 ? 19.427 38.209 -27.381 1.00 60.03 201 GLU A CA 1
ATOM 1594 C C . GLU A 1 201 ? 20.938 38.401 -27.564 1.00 60.03 201 GLU A C 1
ATOM 1596 O O . GLU A 1 201 ? 21.432 39.510 -27.351 1.00 60.03 201 GLU A O 1
ATOM 1601 N N . PRO A 1 202 ? 21.715 37.346 -27.857 1.00 63.16 202 PRO A N 1
ATOM 1602 C CA . PRO A 1 202 ? 23.009 37.535 -28.479 1.00 63.16 202 PRO A CA 1
ATOM 1603 C C . PRO A 1 202 ? 22.775 37.937 -29.939 1.00 63.16 202 PRO A C 1
ATOM 1605 O O . PRO A 1 202 ? 22.192 37.180 -30.711 1.00 63.16 202 PRO A O 1
ATOM 1608 N N . ASP A 1 203 ? 23.223 39.141 -30.289 1.00 61.50 203 ASP A N 1
ATOM 1609 C CA . ASP A 1 203 ? 23.464 39.567 -31.665 1.00 61.50 203 ASP A CA 1
ATOM 1610 C C . ASP A 1 203 ? 24.329 38.510 -32.375 1.00 61.50 203 ASP A C 1
ATOM 1612 O O . ASP A 1 203 ? 25.545 38.454 -32.177 1.00 61.50 203 ASP A O 1
ATOM 1616 N N . ASP A 1 204 ? 23.714 37.679 -33.221 1.00 59.81 204 ASP A N 1
ATOM 1617 C CA . ASP A 1 204 ? 24.409 36.864 -34.221 1.00 59.81 204 ASP A CA 1
ATOM 1618 C C . ASP A 1 204 ? 24.908 37.790 -35.344 1.00 59.81 204 ASP A C 1
ATOM 1620 O O . ASP A 1 204 ? 24.421 37.782 -36.476 1.00 59.81 204 ASP A O 1
ATOM 1624 N N . SER A 1 205 ? 25.877 38.640 -35.004 1.00 63.56 205 SER A N 1
ATOM 1625 C CA . SER A 1 205 ? 26.709 39.334 -35.979 1.00 63.56 205 SER A CA 1
ATOM 1626 C C . SER A 1 205 ? 27.883 38.435 -36.351 1.00 63.56 205 SER A C 1
ATOM 1628 O O . SER A 1 205 ? 28.761 38.158 -35.538 1.00 63.56 205 SER A O 1
ATOM 1630 N N . ASP A 1 206 ? 27.867 38.016 -37.613 1.00 59.09 206 ASP A N 1
ATOM 1631 C CA . ASP A 1 206 ? 29.034 37.757 -38.449 1.00 59.09 206 ASP A CA 1
ATOM 1632 C C . ASP A 1 206 ? 30.072 36.750 -37.939 1.00 59.09 206 ASP A C 1
ATOM 1634 O O . ASP A 1 206 ? 31.061 37.090 -37.293 1.00 59.09 206 ASP A O 1
ATOM 1638 N N . ASN A 1 207 ? 29.968 35.511 -38.428 1.00 59.47 207 ASN A N 1
ATOM 1639 C CA . ASN A 1 207 ? 31.178 34.742 -38.707 1.00 59.47 207 ASN A CA 1
ATOM 1640 C C . ASN A 1 207 ? 31.108 34.096 -40.092 1.00 59.47 207 ASN A C 1
ATOM 1642 O O . ASN A 1 207 ? 30.927 32.891 -40.265 1.00 59.47 207 ASN A O 1
ATOM 1646 N N . SER A 1 208 ? 31.238 34.968 -41.089 1.00 62.84 208 SER A N 1
ATOM 1647 C CA . SER A 1 208 ? 31.629 34.621 -42.447 1.00 62.84 208 SER A CA 1
ATOM 1648 C C . SER A 1 208 ? 33.151 34.457 -42.466 1.00 62.84 208 SER A C 1
ATOM 1650 O O . SER A 1 208 ? 33.879 35.446 -42.479 1.00 62.84 208 SER A O 1
ATOM 1652 N N . CYS A 1 209 ? 33.637 33.217 -42.439 1.00 56.84 209 CYS A N 1
ATOM 1653 C CA . CYS A 1 209 ? 35.014 32.900 -42.810 1.00 56.84 209 CYS A CA 1
ATOM 1654 C C . CYS A 1 209 ? 35.050 31.562 -43.556 1.00 56.84 209 CYS A C 1
ATOM 1656 O O . CYS A 1 209 ? 34.757 30.507 -42.997 1.00 56.84 209 CYS A O 1
ATOM 1658 N N . TRP A 1 210 ? 35.329 31.722 -44.849 1.00 56.69 210 TRP A N 1
ATOM 1659 C CA . TRP A 1 210 ? 36.030 30.860 -45.795 1.00 56.69 210 TRP A CA 1
ATOM 1660 C C . TRP A 1 210 ? 36.815 29.682 -45.212 1.00 56.69 210 TRP A C 1
ATOM 1662 O O . TRP A 1 210 ? 37.575 29.890 -44.239 1.00 56.69 210 TRP A O 1
#

Solvent-accessible surface area (backbone atoms only — not comparable to full-atom values): 13999 Å² total; per-residue (Å²): 143,82,87,82,82,92,80,89,78,89,75,88,75,90,77,85,90,75,58,66,70,68,49,54,57,51,50,54,52,49,54,51,47,56,46,54,31,45,54,89,51,69,70,70,71,63,28,52,50,53,52,47,38,39,63,70,51,26,42,63,47,41,43,74,66,50,34,43,80,47,69,44,88,51,99,86,39,81,46,56,34,42,33,55,57,94,65,78,88,66,89,81,68,103,63,91,73,57,33,62,28,60,55,57,48,52,54,46,38,72,70,43,87,48,69,67,40,41,54,26,47,52,53,32,51,53,48,49,43,55,74,66,51,69,58,64,70,74,86,72,76,77,64,73,81,77,72,86,77,77,82,78,87,78,87,74,88,76,90,67,88,71,78,83,58,62,86,68,71,65,68,76,72,67,77,80,72,71,80,77,68,50,75,92,72,56,75,92,69,75,81,60,96,76,74,83,75,85,84,79,84,78,81,87,72,81,87,89,74,135

pLDDT: mean 70.69, std 15.31, range [47.84, 96.38]

Mean predicted aligned error: 18.77 Å

Secondary structure (DSSP, 8-state):
----------------S--HHHHHHHHHHHHHHHHHHTTTS-STHHHHHHHHHIIIIIHHHHHHTT-EEEE--STT---EEEE-TT----S--S---SBSSHHHHHHHHHH---HHHHHHHHHHHHHHHHHHT-S------------------------------HHHH-------------GGG--S-PPPTTGGGSS-----------

Foldseek 3Di:
DDDDDDDDDDDDDDDDPPCPPVVVVVVVLVVVLVCVQQPPQDDDPSSVQLVVLCVPQQVVLQVVQVKDWDQDPDPNGSQIKIAHPPDDPDPDDPDCRIDRYPVVVLVVLVVDPDPSSVVSNVSSVVSSCVVVCVVDPPPPPPPPPPDDDDDDDDDDDDPDDDPPPVVVVPPPPPPPPVPPVDPVPDPPDDPDPPPPPPPDDDPPPDDDDD

InterPro domains:
  IPR056067 Domain of unknown function DUF7650 [PF24662] (45-111)

Radius of gyration: 31.7 Å; Cα contacts (8 Å, |Δi|>4): 117; chains: 1; bounding box: 57×98×99 Å

Sequence (210 aa):
MSEVSEAEVSSVQDSSDTGGVKEERKTKKRKWLESQVTAGCGYGKAKKRVLHAFWTQLWPRLESAGWTKVKGKDQQDGATYFVPPGIVVKRSRRGKQYYNSVKSVIERVLENRNEAEMEAAAAYIAEIDMLQGKAGKPTVSTRPARRRFVPQRNLYTSMRSHVDMGWKDDRMQFPKVSSRIGPEYQVDKLPLPNDAVTALEPDDSDNSCW

Organism: NCBI:txid49249